Protein AF-A0A970SZ25-F1 (afdb_monomer_lite)

pLDDT: mean 82.72, std 16.7, range [44.91, 98.06]

Structure (mmCIF, N/CA/C/O backbone):
data_AF-A0A970SZ25-F1
#
_entry.id   AF-A0A970SZ25-F1
#
loop_
_atom_site.group_PDB
_atom_site.id
_atom_site.type_symbol
_atom_site.label_atom_id
_atom_site.label_alt_id
_atom_site.label_comp_id
_atom_site.label_asym_id
_atom_site.label_entity_id
_atom_site.label_seq_id
_atom_site.pdbx_PDB_ins_code
_atom_site.Cartn_x
_atom_site.Cartn_y
_atom_site.Cartn_z
_atom_site.occupancy
_atom_site.B_iso_or_equiv
_atom_site.auth_seq_id
_atom_site.auth_comp_id
_atom_site.auth_asym_id
_atom_site.auth_atom_id
_atom_site.pdbx_PDB_model_num
ATOM 1 N N . MET A 1 1 ? -33.675 -27.566 36.991 1.00 76.94 1 MET A N 1
ATOM 2 C CA . MET A 1 1 ? -34.511 -26.444 37.486 1.00 76.94 1 MET A CA 1
ATOM 3 C C . MET A 1 1 ? -34.099 -25.220 36.682 1.00 76.94 1 MET A C 1
ATOM 5 O O . MET A 1 1 ? -32.914 -25.077 36.427 1.00 76.94 1 MET A O 1
ATOM 9 N N . THR A 1 2 ? -35.015 -24.379 36.211 1.00 91.75 2 THR A N 1
ATOM 10 C CA . THR A 1 2 ? -34.654 -23.219 35.371 1.00 91.75 2 THR A CA 1
ATOM 11 C C . THR A 1 2 ? -34.702 -21.928 36.180 1.00 91.75 2 THR A C 1
ATOM 13 O O . THR A 1 2 ? -35.627 -21.732 36.965 1.00 91.75 2 THR A O 1
ATOM 16 N N . VAL A 1 3 ? -33.727 -21.045 35.976 1.00 93.62 3 VAL A N 1
ATOM 17 C CA . VAL A 1 3 ? -33.653 -19.698 36.557 1.00 93.62 3 VAL A CA 1
ATOM 18 C C . VAL A 1 3 ? -33.805 -18.660 35.446 1.00 93.62 3 VAL A C 1
ATOM 20 O O . VAL A 1 3 ? -33.371 -18.887 34.319 1.00 93.62 3 VAL A O 1
ATOM 23 N N . GLN A 1 4 ? -34.436 -17.521 35.724 1.00 96.00 4 GLN A N 1
ATOM 24 C CA . GLN A 1 4 ? -34.533 -16.444 34.735 1.00 96.00 4 GLN A CA 1
ATOM 25 C C . GLN A 1 4 ? -33.315 -15.528 34.820 1.00 96.00 4 GLN A C 1
ATOM 27 O O .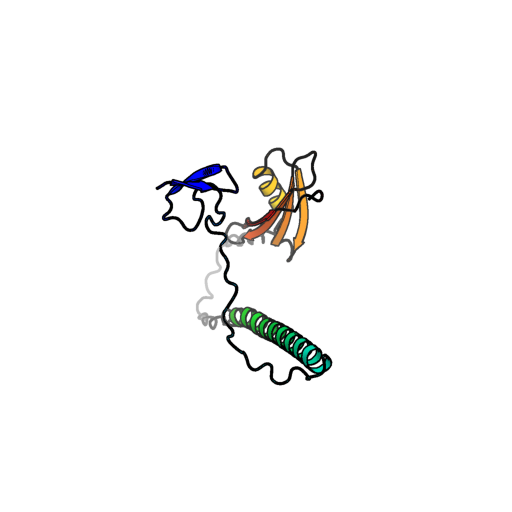 GLN A 1 4 ? -32.898 -15.135 35.909 1.00 96.00 4 GLN A O 1
ATOM 32 N N . CYS A 1 5 ? -32.747 -15.174 33.666 1.00 95.06 5 CYS A N 1
ATOM 33 C CA . CYS A 1 5 ? -31.648 -14.221 33.604 1.00 95.06 5 CYS A CA 1
ATOM 34 C C . CYS A 1 5 ? -32.124 -12.822 34.046 1.00 95.06 5 CYS A C 1
ATOM 36 O O . CYS A 1 5 ? -33.025 -12.278 33.408 1.00 95.06 5 CYS A O 1
ATOM 38 N N . PRO A 1 6 ? -31.489 -12.179 35.045 1.00 92.44 6 PRO A N 1
ATOM 39 C CA . PRO A 1 6 ? -31.902 -10.853 35.515 1.00 92.44 6 PRO A CA 1
ATOM 40 C C . PRO A 1 6 ? -31.629 -9.733 34.498 1.00 92.44 6 PRO A C 1
ATOM 42 O O . PRO A 1 6 ? -32.183 -8.648 34.624 1.00 92.44 6 PRO A O 1
ATOM 45 N N . HIS A 1 7 ? -30.786 -9.984 33.490 1.00 94.38 7 HIS A N 1
ATOM 46 C CA . HIS A 1 7 ? -30.422 -8.987 32.479 1.00 94.38 7 HIS A CA 1
ATOM 47 C C . HIS A 1 7 ? -31.310 -9.012 31.231 1.00 94.38 7 HIS A C 1
ATOM 49 O O . HIS A 1 7 ? -31.528 -7.968 30.632 1.00 94.38 7 HIS A O 1
ATOM 55 N N . CYS A 1 8 ? -31.785 -10.187 30.805 1.00 96.31 8 CYS A N 1
ATOM 56 C CA . CYS A 1 8 ? -32.541 -10.325 29.550 1.00 96.31 8 CYS A CA 1
ATOM 57 C C . CYS A 1 8 ? -33.862 -11.095 29.684 1.00 96.31 8 CYS A C 1
ATOM 59 O O . CYS A 1 8 ? -34.584 -11.219 28.703 1.00 96.31 8 CYS A O 1
ATOM 61 N N . GLY A 1 9 ? -34.167 -11.663 30.855 1.00 95.75 9 GLY A N 1
ATOM 62 C CA . GLY A 1 9 ? -35.385 -12.447 31.091 1.00 95.75 9 GLY A CA 1
ATOM 63 C C . GLY A 1 9 ? -35.382 -13.860 30.497 1.00 95.75 9 GLY A C 1
ATOM 64 O O . GLY A 1 9 ? -36.303 -14.629 30.756 1.00 95.75 9 GLY A O 1
ATOM 65 N N . THR A 1 10 ? -34.349 -14.245 29.741 1.00 97.00 10 THR A N 1
ATOM 66 C CA . THR A 1 10 ? -34.282 -15.584 29.134 1.00 97.00 10 THR A CA 1
ATOM 67 C C . THR A 1 10 ? -34.215 -16.668 30.222 1.00 97.00 10 THR A C 1
ATOM 69 O O . THR A 1 10 ? -33.405 -16.538 31.148 1.00 97.00 10 THR A O 1
ATOM 72 N N . PRO A 1 11 ? -35.024 -17.742 30.136 1.00 96.38 11 PRO A N 1
ATOM 73 C CA . PRO A 1 11 ? -34.907 -18.889 31.027 1.00 96.38 11 PRO A CA 1
ATOM 74 C C . PRO A 1 11 ? -33.634 -19.681 30.707 1.00 96.38 11 PRO A C 1
ATOM 76 O O . PRO A 1 11 ? -33.406 -20.121 29.577 1.00 96.38 11 PRO A O 1
ATOM 79 N N . VAL A 1 12 ? -32.797 -19.874 31.721 1.00 95.94 12 VAL A N 1
ATOM 80 C CA . VAL A 1 12 ? -31.542 -20.623 31.633 1.00 95.94 12 VAL A CA 1
ATOM 81 C C . VAL A 1 12 ? -31.556 -21.747 32.663 1.00 95.94 12 VAL A C 1
ATOM 83 O O . VAL A 1 12 ? -32.166 -21.624 33.725 1.00 95.94 12 VAL A O 1
ATOM 86 N N . ASP A 1 13 ? -30.917 -22.875 32.362 1.00 95.25 13 ASP A N 1
ATOM 87 C CA . ASP A 1 13 ? -30.776 -23.936 33.357 1.00 95.25 13 ASP A CA 1
ATOM 88 C C . ASP A 1 13 ? -29.900 -23.458 34.531 1.00 95.25 13 ASP A C 1
ATOM 90 O O . ASP A 1 13 ? -28.877 -22.799 34.341 1.00 95.25 13 ASP A O 1
ATOM 94 N N . SER A 1 14 ? -30.299 -23.815 35.751 1.00 87.75 14 SER A N 1
ATOM 95 C CA . SER A 1 14 ? -29.572 -23.570 37.003 1.00 87.75 14 SER A CA 1
ATOM 96 C C . SER A 1 14 ? -28.105 -24.033 37.021 1.00 87.75 14 SER A C 1
ATOM 98 O O . SER A 1 14 ? -27.357 -23.609 37.895 1.00 87.75 14 SER A O 1
ATOM 100 N N . GLY A 1 15 ? -27.681 -24.896 36.090 1.00 90.50 15 GLY A N 1
ATOM 101 C CA . GLY A 1 15 ? -26.288 -25.342 35.969 1.00 90.50 15 GLY A CA 1
ATOM 102 C C . GLY A 1 15 ? -25.335 -24.366 35.260 1.00 90.50 15 GLY A C 1
ATOM 103 O O . GLY A 1 15 ? -24.121 -24.574 35.293 1.00 90.50 15 GLY A O 1
ATOM 104 N N . TYR A 1 16 ? -25.837 -23.313 34.607 1.00 90.00 16 TYR A N 1
ATOM 105 C CA . TYR A 1 16 ? -24.994 -22.397 33.831 1.00 90.00 16 TYR A CA 1
ATOM 106 C C . TYR A 1 16 ? -24.463 -21.226 34.667 1.00 90.00 16 TYR A C 1
ATOM 108 O O . TYR A 1 16 ? -25.190 -20.572 35.409 1.00 90.00 16 TYR A O 1
ATOM 116 N N . ARG A 1 17 ? -23.176 -20.895 34.483 1.00 91.81 17 ARG A N 1
ATOM 117 C CA . ARG A 1 17 ? -22.543 -19.719 35.116 1.00 91.81 17 ARG A CA 1
ATOM 118 C C . ARG A 1 17 ? -22.901 -18.401 34.418 1.00 91.81 17 ARG A C 1
ATOM 120 O O . ARG A 1 17 ? -22.914 -17.355 35.064 1.00 91.81 17 ARG A O 1
ATOM 127 N N . PHE A 1 18 ? -23.208 -18.464 33.122 1.00 95.19 18 PHE A N 1
ATOM 128 C CA . PHE A 1 18 ? -23.489 -17.320 32.253 1.00 95.19 18 PHE A CA 1
ATOM 129 C C . PHE A 1 18 ? -24.739 -17.576 31.412 1.00 95.19 18 PHE A C 1
ATOM 131 O O . PHE A 1 18 ? -25.060 -18.720 31.091 1.00 95.19 18 PHE A O 1
ATOM 138 N N . CYS A 1 19 ? -25.436 -16.508 31.037 1.00 96.12 19 CYS A N 1
ATOM 139 C CA . CYS A 1 19 ? -26.570 -16.580 30.130 1.00 96.12 19 CYS A CA 1
ATOM 140 C C . CYS A 1 19 ? -26.086 -16.865 28.702 1.00 96.12 19 CYS A C 1
ATOM 142 O O . CYS A 1 19 ? -25.339 -16.066 28.142 1.00 96.12 19 CYS A O 1
ATOM 144 N N . TYR A 1 20 ? -26.555 -17.949 28.082 1.00 95.38 20 TYR A N 1
ATOM 145 C CA . TYR A 1 20 ? -26.212 -18.267 26.689 1.00 95.38 20 TYR A CA 1
ATOM 146 C C . TYR A 1 20 ? -26.805 -17.272 25.676 1.00 95.38 20 TYR A C 1
ATOM 148 O O . TYR A 1 20 ? -26.340 -17.217 24.544 1.00 95.38 20 TYR A O 1
ATOM 156 N N . ALA A 1 21 ? -27.814 -16.485 26.070 1.00 96.69 21 ALA A N 1
ATOM 157 C CA . ALA A 1 21 ? -28.455 -15.504 25.196 1.00 96.69 21 ALA A CA 1
ATOM 158 C C . ALA A 1 21 ? -27.793 -14.116 25.239 1.00 96.69 21 ALA A C 1
ATOM 160 O O . ALA A 1 21 ? -27.710 -13.457 24.210 1.00 96.69 21 ALA A O 1
ATOM 161 N N . CYS A 1 22 ? -27.326 -13.652 26.407 1.00 96.19 22 CYS A N 1
ATOM 162 C CA . CYS A 1 22 ? -26.767 -12.296 26.557 1.00 96.19 22 CYS A CA 1
ATOM 163 C C . CYS A 1 22 ? -25.340 -12.238 27.120 1.00 96.19 22 CYS A C 1
ATOM 165 O O . CYS A 1 22 ? -24.787 -11.152 27.253 1.00 96.19 22 CYS A O 1
ATOM 167 N N . GLY A 1 23 ? -24.751 -13.372 27.506 1.00 94.12 23 GLY A N 1
ATOM 168 C CA . GLY A 1 23 ? -23.386 -13.457 28.036 1.00 94.12 23 GLY A CA 1
ATOM 169 C C . GLY A 1 23 ? -23.205 -13.020 29.495 1.00 94.12 23 GLY A C 1
ATOM 170 O O . GLY A 1 23 ? -22.155 -13.287 30.075 1.00 94.12 23 GLY A O 1
ATOM 171 N N . ASN A 1 24 ? -24.206 -12.402 30.133 1.00 94.12 24 ASN A N 1
ATOM 172 C CA . ASN A 1 24 ? -24.074 -11.933 31.517 1.00 94.12 24 ASN A CA 1
ATOM 173 C C . ASN A 1 24 ? -24.075 -13.079 32.551 1.00 94.12 24 ASN A C 1
ATOM 175 O O . ASN A 1 24 ? -24.762 -14.089 32.355 1.00 94.12 24 ASN A O 1
ATOM 179 N N . PRO A 1 25 ? -23.339 -12.935 33.671 1.00 92.00 25 PRO A N 1
ATOM 180 C CA . PRO A 1 25 ? -23.282 -13.943 34.728 1.00 92.00 25 PRO A CA 1
ATOM 181 C C . PRO A 1 25 ? -24.634 -14.096 35.442 1.00 92.00 25 PRO A C 1
ATOM 183 O O . PRO A 1 25 ? -25.300 -13.111 35.754 1.00 92.00 25 PRO A O 1
ATOM 186 N N . LEU A 1 26 ? -25.037 -15.339 35.723 1.00 89.75 26 LEU A N 1
ATOM 187 C CA . LEU A 1 26 ? -26.331 -15.651 36.358 1.00 89.75 26 LEU A CA 1
ATOM 188 C C . LEU A 1 26 ? -26.269 -15.661 37.891 1.00 89.75 26 LEU A C 1
ATOM 190 O O . LEU A 1 26 ? -27.276 -15.428 38.554 1.00 89.75 26 LEU A O 1
ATOM 194 N N . HIS A 1 27 ? -25.081 -15.875 38.460 1.00 78.81 27 HIS A N 1
ATOM 195 C CA . HIS A 1 27 ? -24.846 -15.840 39.901 1.00 78.81 27 HIS A CA 1
ATOM 196 C C . HIS A 1 27 ? -23.989 -14.631 40.263 1.00 78.81 27 HIS A C 1
ATOM 198 O O . HIS A 1 27 ? -22.770 -14.721 40.392 1.00 78.81 27 HIS A O 1
ATOM 204 N N . ALA A 1 28 ? -24.641 -13.490 40.469 1.00 66.31 28 ALA A N 1
ATOM 205 C CA . ALA A 1 28 ? -24.041 -12.367 41.174 1.00 66.31 28 ALA A CA 1
ATOM 206 C C . ALA A 1 28 ? -24.043 -12.661 42.688 1.00 66.31 28 ALA A C 1
ATOM 208 O O . ALA A 1 28 ? -24.797 -12.057 43.442 1.00 66.31 28 ALA A O 1
ATOM 209 N N . GLN A 1 29 ? -23.251 -13.636 43.148 1.00 56.16 29 GLN A N 1
ATOM 210 C CA . GLN A 1 29 ? -23.019 -13.839 44.580 1.00 56.16 29 GLN A CA 1
ATOM 211 C C . GLN A 1 29 ? -21.538 -13.697 44.928 1.00 56.16 29 GLN A C 1
ATOM 213 O O . GLN A 1 29 ? -20.719 -14.577 44.684 1.00 56.16 29 GLN A O 1
ATOM 218 N N . ALA A 1 30 ? -21.250 -12.539 45.524 1.00 51.59 30 ALA A N 1
ATOM 219 C CA . ALA A 1 30 ? -20.565 -12.427 46.806 1.00 51.59 30 ALA A CA 1
ATOM 220 C C . ALA A 1 30 ? -19.296 -13.277 46.981 1.00 51.59 30 ALA A C 1
ATOM 222 O O . ALA A 1 30 ? -19.267 -14.233 47.749 1.00 51.59 30 ALA A O 1
ATOM 223 N N . GLN A 1 31 ? -18.202 -12.839 46.362 1.00 50.00 31 GLN A N 1
ATOM 224 C CA . GLN A 1 31 ? -16.871 -13.057 46.926 1.00 50.00 31 GLN A CA 1
ATOM 225 C C . GLN A 1 31 ? -16.428 -11.788 47.653 1.00 50.00 31 GLN A C 1
ATOM 227 O O . GLN A 1 31 ? -15.634 -10.996 47.157 1.00 50.00 31 GLN A O 1
ATOM 232 N N . GLY A 1 32 ? -16.978 -11.597 48.849 1.00 55.91 32 GLY A N 1
ATOM 233 C CA . GLY A 1 32 ? -16.244 -10.953 49.927 1.00 55.91 32 GLY A CA 1
ATOM 234 C C . GLY A 1 32 ? -15.632 -12.052 50.794 1.00 55.91 32 GLY A C 1
ATOM 235 O O . GLY A 1 32 ? -16.369 -12.898 51.289 1.00 55.91 32 GLY A O 1
ATOM 236 N N . GLY A 1 33 ? -14.310 -12.034 50.987 1.00 56.38 33 GLY A N 1
ATOM 237 C CA . GLY A 1 33 ? -13.671 -12.737 52.107 1.00 56.38 33 GLY A CA 1
ATOM 238 C C . GLY A 1 33 ? -12.600 -13.768 51.754 1.00 56.38 33 GLY A C 1
ATOM 239 O O . GLY A 1 33 ? -12.822 -14.967 51.863 1.00 56.38 33 GLY A O 1
ATOM 240 N N . GLY A 1 34 ? -11.390 -13.290 51.467 1.00 46.12 34 GLY A N 1
ATOM 241 C CA . GLY A 1 34 ? -10.160 -14.051 51.681 1.00 46.12 34 GLY A CA 1
ATOM 242 C C . GLY A 1 34 ? -9.030 -13.090 52.060 1.00 46.12 34 GLY A C 1
ATOM 243 O O . GLY A 1 34 ? -8.613 -12.313 51.201 1.00 46.12 34 GLY A O 1
ATOM 244 N N . PRO A 1 35 ? -8.522 -13.083 53.309 1.00 61.56 35 PRO A N 1
ATOM 245 C CA . PRO A 1 35 ? -7.358 -12.287 53.664 1.00 61.56 35 PRO A CA 1
ATOM 246 C C . PRO A 1 35 ? -6.108 -13.049 53.218 1.00 61.56 35 PRO A C 1
ATOM 248 O O . PRO A 1 35 ? -5.484 -13.763 53.997 1.00 61.56 35 PRO A O 1
ATOM 251 N N . GLN A 1 36 ? -5.735 -12.919 51.946 1.00 53.44 36 GLN A N 1
ATOM 252 C CA . GLN A 1 36 ? -4.374 -13.235 51.525 1.00 53.44 36 GLN A CA 1
ATOM 253 C C . GLN A 1 36 ? -3.567 -11.948 51.526 1.00 53.44 36 GLN A C 1
ATOM 255 O O . GLN A 1 36 ? -3.554 -11.170 50.572 1.00 53.44 36 GLN A O 1
ATOM 260 N N . GLY A 1 37 ? -2.914 -11.736 52.668 1.00 52.00 37 GLY A N 1
ATOM 261 C CA . GLY A 1 37 ? -1.879 -10.740 52.834 1.00 52.00 37 GLY A CA 1
ATOM 262 C C . GLY A 1 37 ? -0.797 -10.937 51.780 1.00 52.00 37 GLY A C 1
ATOM 263 O O . GLY A 1 37 ? -0.031 -11.897 51.818 1.00 52.00 37 GLY A O 1
ATOM 264 N N . ARG A 1 38 ? -0.704 -9.979 50.862 1.00 44.91 38 ARG A N 1
ATOM 265 C CA . ARG A 1 38 ? 0.594 -9.612 50.310 1.00 44.91 38 ARG A CA 1
ATOM 266 C C . ARG A 1 38 ? 1.273 -8.720 51.342 1.00 44.91 38 ARG A C 1
ATOM 268 O O . ARG A 1 38 ? 0.615 -7.811 51.848 1.00 44.91 38 ARG A O 1
ATOM 275 N N . PRO A 1 39 ? 2.555 -8.952 51.668 1.00 50.75 39 PRO A N 1
ATOM 276 C CA . PRO A 1 39 ? 3.291 -8.051 52.531 1.00 50.75 39 PRO A CA 1
ATOM 277 C C . PRO A 1 39 ? 3.294 -6.681 51.859 1.00 50.75 39 PRO A C 1
ATOM 279 O O . PRO A 1 39 ? 3.971 -6.452 50.858 1.00 50.75 39 PRO A O 1
ATOM 282 N N . GLN A 1 40 ? 2.505 -5.770 52.417 1.00 52.66 40 GLN A N 1
ATOM 283 C CA . GLN A 1 40 ? 2.531 -4.347 52.127 1.00 52.66 40 GLN A CA 1
ATOM 284 C C . GLN A 1 40 ? 3.770 -3.770 52.820 1.00 52.66 40 GLN A C 1
ATOM 286 O O . GLN A 1 40 ? 3.709 -2.983 53.756 1.00 52.66 40 GLN A O 1
ATOM 291 N N . GLY A 1 41 ? 4.927 -4.278 52.408 1.00 52.31 41 GLY A N 1
ATOM 292 C CA . GLY A 1 41 ? 6.229 -3.842 52.854 1.00 52.31 41 GLY A CA 1
ATOM 293 C C . GLY A 1 41 ? 6.790 -2.880 51.825 1.00 52.31 41 GLY A C 1
ATOM 294 O O . GLY A 1 41 ? 7.298 -3.311 50.796 1.00 52.31 41 GLY A O 1
ATOM 295 N N . ARG A 1 42 ? 6.766 -1.587 52.164 1.00 52.62 42 ARG A N 1
ATOM 296 C CA . ARG A 1 42 ? 7.726 -0.584 51.674 1.00 52.62 42 ARG A CA 1
ATOM 297 C C . ARG A 1 42 ? 7.492 -0.024 50.261 1.00 52.62 42 ARG A C 1
ATOM 299 O O . ARG A 1 42 ? 8.404 0.019 49.446 1.00 52.62 42 ARG A O 1
ATOM 306 N N . GLN A 1 43 ? 6.318 0.555 50.010 1.00 55.97 43 GLN A N 1
ATOM 307 C CA . GLN A 1 43 ? 6.169 1.586 48.968 1.00 55.97 43 GLN A CA 1
ATOM 308 C C . GLN A 1 43 ? 6.372 2.975 49.583 1.00 55.97 43 GLN A C 1
ATOM 310 O O . GLN A 1 43 ? 5.451 3.759 49.762 1.00 55.97 43 GLN A O 1
ATOM 315 N N . GLY A 1 44 ? 7.620 3.229 49.969 1.00 45.91 44 GLY A N 1
ATOM 316 C CA . GLY A 1 44 ? 8.156 4.563 50.239 1.00 45.91 44 GLY A CA 1
ATOM 317 C C . GLY A 1 44 ? 9.322 4.871 49.300 1.00 45.91 44 GLY A C 1
ATOM 318 O O . GLY A 1 44 ? 10.210 5.637 49.657 1.00 45.91 44 GLY A O 1
ATOM 319 N N . ALA A 1 45 ? 9.379 4.214 48.136 1.00 54.94 45 ALA A N 1
ATOM 320 C CA . ALA A 1 45 ? 10.267 4.635 47.066 1.00 54.94 45 ALA A CA 1
ATOM 321 C C . ALA A 1 45 ? 9.598 5.844 46.409 1.00 54.94 45 ALA A C 1
ATOM 323 O O . ALA A 1 45 ? 8.502 5.729 45.861 1.00 54.94 45 ALA A O 1
ATOM 324 N N . SER A 1 46 ? 10.224 7.007 46.575 1.00 64.12 46 SER A N 1
ATOM 325 C CA . SER A 1 46 ? 9.792 8.291 46.033 1.00 64.12 46 SER A CA 1
ATOM 326 C C . SER A 1 46 ? 9.313 8.138 44.589 1.00 64.12 46 SER A C 1
ATOM 328 O O . SER A 1 46 ? 9.966 7.479 43.782 1.00 64.12 46 SER A O 1
ATOM 330 N N . SER A 1 47 ? 8.195 8.775 44.235 1.00 68.69 47 SER A N 1
ATOM 331 C CA . SER A 1 47 ? 7.611 8.760 42.882 1.00 68.69 47 SER A CA 1
ATOM 332 C C . SER A 1 47 ? 8.622 9.105 41.771 1.00 68.69 47 SER A C 1
ATOM 334 O O . SER A 1 47 ? 8.443 8.737 40.613 1.00 68.69 47 SER A O 1
ATOM 336 N N . VAL A 1 48 ? 9.731 9.749 42.142 1.00 75.88 48 VAL A N 1
ATOM 337 C CA . VAL A 1 48 ? 10.896 10.043 41.302 1.00 75.88 48 VAL A CA 1
ATOM 338 C C . VAL A 1 48 ? 11.597 8.769 40.802 1.00 75.88 48 VAL A C 1
ATOM 340 O O . VAL A 1 48 ? 11.958 8.705 39.633 1.00 75.88 48 VAL A O 1
ATOM 343 N N . ALA A 1 49 ? 11.751 7.730 41.629 1.00 78.12 49 ALA A N 1
ATOM 344 C CA . ALA A 1 49 ? 12.423 6.488 41.230 1.00 78.12 49 ALA A CA 1
ATOM 345 C C . ALA A 1 49 ? 11.638 5.719 40.153 1.00 78.12 49 ALA A C 1
ATOM 347 O O . ALA A 1 49 ? 12.230 5.152 39.235 1.00 78.12 49 ALA A O 1
ATOM 348 N N . VAL A 1 50 ? 10.303 5.752 40.228 1.00 82.56 50 VAL A N 1
ATOM 349 C CA . VAL A 1 50 ? 9.426 5.139 39.218 1.00 82.56 50 VAL A CA 1
ATOM 350 C C . VAL A 1 50 ? 9.500 5.912 37.901 1.00 82.56 50 VAL A C 1
ATOM 352 O O . VAL A 1 50 ? 9.677 5.305 36.847 1.00 82.56 50 VAL A O 1
ATOM 355 N N . ALA A 1 51 ? 9.439 7.246 37.953 1.00 86.50 51 ALA A N 1
ATOM 356 C CA . ALA A 1 51 ? 9.532 8.087 36.760 1.00 86.50 51 ALA A CA 1
ATOM 357 C C . ALA A 1 51 ? 10.879 7.923 36.033 1.00 86.50 51 ALA A C 1
ATOM 359 O O . ALA A 1 51 ? 10.907 7.764 34.814 1.00 86.50 51 ALA A O 1
ATOM 360 N N . VAL A 1 52 ? 11.990 7.884 36.777 1.00 93.62 52 VAL A N 1
ATOM 361 C CA . VAL A 1 52 ? 13.328 7.656 36.208 1.00 93.62 52 VAL A CA 1
ATOM 362 C C . VAL A 1 52 ? 13.418 6.276 35.553 1.00 93.62 52 VAL A C 1
ATOM 364 O O . VAL A 1 52 ? 13.946 6.164 34.449 1.00 93.62 52 VAL A O 1
ATOM 367 N N . GLY A 1 53 ? 12.849 5.238 36.175 1.00 93.44 53 GLY A N 1
ATOM 368 C CA . GLY A 1 53 ? 12.806 3.896 35.590 1.00 93.44 53 GLY A CA 1
ATOM 369 C C . GLY A 1 53 ? 12.069 3.850 34.247 1.00 93.44 53 GLY A C 1
ATOM 370 O O . GLY A 1 53 ? 12.571 3.253 33.296 1.00 93.44 53 GLY A O 1
ATOM 371 N N . ILE A 1 54 ? 10.923 4.530 34.140 1.00 95.19 54 ILE A N 1
ATOM 372 C CA . ILE A 1 54 ? 10.149 4.606 32.890 1.00 95.19 54 ILE A CA 1
ATOM 373 C C . ILE A 1 54 ? 10.940 5.345 31.804 1.00 95.19 54 ILE A C 1
ATOM 375 O O . ILE A 1 54 ? 11.030 4.858 30.679 1.00 95.19 54 ILE A O 1
ATOM 379 N N . ILE A 1 55 ? 11.561 6.483 32.133 1.00 96.50 55 ILE A N 1
ATOM 380 C CA . ILE A 1 55 ? 12.360 7.258 31.171 1.00 96.50 55 ILE A CA 1
ATOM 381 C C . ILE A 1 55 ? 13.534 6.424 30.642 1.00 96.50 55 ILE A C 1
ATOM 383 O O . ILE A 1 55 ? 13.755 6.377 29.434 1.00 96.50 55 ILE A O 1
ATOM 387 N N . ILE A 1 56 ? 14.255 5.717 31.520 1.00 97.12 56 ILE A N 1
ATOM 388 C CA . ILE A 1 56 ? 15.369 4.847 31.115 1.00 97.12 56 ILE A CA 1
ATOM 389 C C . ILE A 1 56 ? 14.876 3.717 30.200 1.00 97.12 56 ILE A C 1
ATOM 391 O O . ILE A 1 56 ? 15.519 3.437 29.190 1.00 97.12 56 ILE A O 1
ATOM 395 N N . ALA A 1 57 ? 13.730 3.101 30.504 1.00 96.75 57 ALA A N 1
ATOM 396 C CA . ALA A 1 57 ? 13.154 2.040 29.678 1.00 96.75 57 ALA A CA 1
ATOM 397 C C . ALA A 1 57 ? 12.748 2.531 28.274 1.00 96.75 57 ALA A C 1
ATOM 399 O O . ALA A 1 57 ? 12.983 1.833 27.283 1.00 96.75 57 ALA A O 1
ATOM 400 N N . ILE A 1 58 ? 12.190 3.744 28.177 1.00 97.50 58 ILE A N 1
ATOM 401 C CA . ILE A 1 58 ? 11.847 4.381 26.896 1.00 97.50 58 ILE A CA 1
ATOM 402 C C . ILE A 1 58 ? 13.117 4.678 26.095 1.00 97.50 58 ILE A C 1
ATOM 404 O O . ILE A 1 58 ? 13.193 4.318 24.922 1.00 97.50 58 ILE A O 1
ATOM 408 N N . LEU A 1 59 ? 14.136 5.271 26.725 1.00 97.94 59 LEU A N 1
ATOM 409 C CA . LEU A 1 59 ? 15.410 5.570 26.065 1.00 97.94 59 LEU A CA 1
ATOM 410 C C . LEU A 1 59 ? 16.093 4.303 25.536 1.00 97.94 59 LEU A C 1
ATOM 412 O O . LEU A 1 59 ? 16.563 4.296 24.400 1.00 97.94 59 LEU A O 1
ATOM 416 N N . PHE A 1 60 ? 16.097 3.216 26.313 1.00 97.75 60 PHE A N 1
ATOM 417 C CA . PHE A 1 60 ? 16.638 1.930 25.867 1.00 97.75 60 PHE A CA 1
ATOM 418 C C . PHE A 1 60 ? 15.849 1.330 24.700 1.00 97.75 60 PHE A C 1
ATOM 420 O O . PHE A 1 60 ? 16.453 0.817 23.761 1.00 97.75 60 PHE A O 1
ATOM 427 N N . SER A 1 61 ? 14.515 1.418 24.731 1.00 97.06 61 SER A N 1
ATOM 428 C CA . SER A 1 61 ? 13.668 0.924 23.638 1.00 97.06 61 SER A CA 1
ATOM 429 C C . SER A 1 61 ? 13.900 1.708 22.345 1.00 97.06 61 SER A C 1
ATOM 431 O O . SER A 1 61 ? 14.063 1.106 21.287 1.00 97.06 61 SER A O 1
ATOM 433 N N . LEU A 1 62 ? 13.993 3.040 22.424 1.00 97.44 62 LEU A N 1
ATOM 434 C CA . LEU A 1 62 ? 14.303 3.885 21.268 1.00 97.44 62 LEU A CA 1
ATOM 435 C C . LEU A 1 62 ? 15.702 3.594 20.711 1.00 97.44 62 LEU A C 1
ATOM 437 O O . LEU A 1 62 ? 15.858 3.445 19.501 1.00 97.44 62 LEU A O 1
ATOM 441 N N . LEU A 1 63 ? 16.707 3.442 21.580 1.00 97.25 63 LEU A N 1
ATOM 442 C CA . LEU A 1 63 ? 18.062 3.073 21.168 1.00 97.25 63 LEU A CA 1
ATOM 443 C C . LEU A 1 63 ? 18.087 1.710 20.459 1.00 97.25 63 LEU A C 1
ATOM 445 O O . LEU A 1 63 ? 18.750 1.570 19.433 1.00 97.25 63 LEU A O 1
ATOM 449 N N . ALA A 1 64 ? 17.345 0.721 20.964 1.00 96.75 64 ALA A N 1
ATOM 450 C CA . ALA A 1 64 ? 17.249 -0.600 20.347 1.00 96.75 64 ALA A CA 1
ATOM 451 C C . ALA A 1 64 ? 16.613 -0.546 18.947 1.00 96.75 64 ALA A C 1
ATOM 453 O O . ALA A 1 64 ? 17.119 -1.192 18.032 1.00 96.75 64 ALA A O 1
ATOM 454 N N . ILE A 1 65 ? 15.560 0.258 18.757 1.00 95.56 65 ILE A N 1
ATOM 455 C CA . ILE A 1 65 ? 14.919 0.466 17.447 1.00 95.56 65 ILE A CA 1
ATOM 456 C C . ILE A 1 65 ? 15.894 1.122 16.463 1.00 95.56 65 ILE A C 1
ATOM 458 O O . ILE A 1 65 ? 16.011 0.671 15.326 1.00 95.56 65 ILE A O 1
ATOM 462 N N . ILE A 1 66 ? 16.639 2.142 16.901 1.00 95.00 66 ILE A N 1
ATOM 463 C CA . ILE A 1 66 ? 17.643 2.817 16.064 1.00 95.00 66 ILE A CA 1
ATOM 464 C C . ILE A 1 66 ? 18.754 1.840 15.658 1.00 95.00 66 ILE A C 1
ATOM 466 O O . IL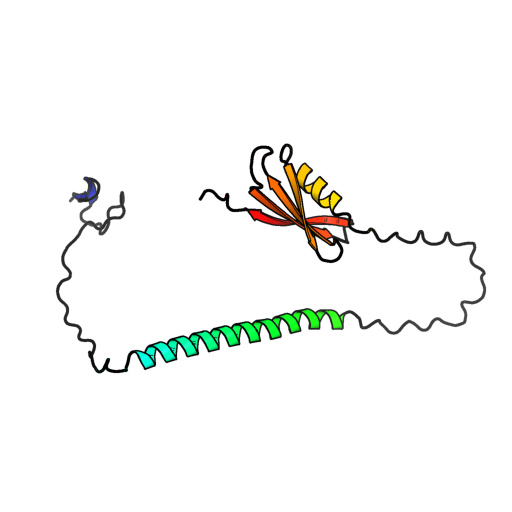E A 1 66 ? 19.106 1.767 14.482 1.00 95.00 66 ILE A O 1
ATOM 470 N N . LEU A 1 67 ? 19.280 1.050 16.600 1.00 94.69 67 LEU A N 1
ATOM 471 C CA . LEU A 1 67 ? 20.308 0.045 16.312 1.00 94.69 67 LEU A CA 1
ATOM 472 C C . LEU A 1 67 ? 19.793 -1.040 15.356 1.00 94.69 67 LEU A C 1
ATOM 474 O O . LEU A 1 67 ? 20.496 -1.398 14.413 1.00 94.69 67 LEU A O 1
ATOM 478 N N . ALA A 1 68 ? 18.563 -1.522 15.550 1.00 89.94 68 ALA A N 1
ATOM 479 C CA . ALA A 1 68 ? 17.932 -2.476 14.642 1.00 89.94 68 ALA A CA 1
ATOM 480 C C . ALA A 1 68 ? 17.745 -1.887 13.233 1.00 89.94 68 ALA A C 1
ATOM 482 O O . ALA A 1 68 ? 18.021 -2.571 12.250 1.00 89.94 68 ALA A O 1
ATOM 483 N N . GLY A 1 69 ? 17.357 -0.613 13.129 1.00 89.00 69 GLY A N 1
ATOM 484 C CA . GLY A 1 69 ? 17.244 0.102 11.857 1.00 89.00 69 GLY A CA 1
ATOM 485 C C . GLY A 1 69 ? 18.581 0.218 11.123 1.00 89.00 69 GLY A C 1
ATOM 486 O O . GLY A 1 69 ? 18.662 -0.129 9.948 1.00 89.00 69 GLY A O 1
ATOM 487 N N . ILE A 1 70 ? 19.650 0.626 11.816 1.00 88.12 70 ILE A N 1
ATOM 488 C CA . ILE A 1 70 ? 20.999 0.742 11.231 1.00 88.12 70 ILE A CA 1
ATOM 489 C C . ILE A 1 70 ? 21.504 -0.623 10.737 1.00 88.12 70 ILE A C 1
ATOM 491 O O . ILE A 1 70 ? 22.036 -0.721 9.630 1.00 88.12 70 ILE A O 1
ATOM 495 N N . VAL A 1 71 ? 21.311 -1.689 11.523 1.00 86.44 71 VAL A N 1
ATOM 496 C CA . VAL A 1 71 ? 21.714 -3.052 11.133 1.00 86.44 71 VAL A CA 1
ATOM 497 C C . VAL A 1 71 ? 20.869 -3.571 9.963 1.00 86.44 71 VAL A C 1
ATOM 499 O O . VAL A 1 71 ? 21.422 -4.148 9.027 1.00 86.44 71 VAL A O 1
ATOM 502 N N . GLY A 1 72 ? 19.556 -3.328 9.969 1.00 72.50 72 GLY A N 1
ATOM 503 C CA . GLY A 1 72 ? 18.647 -3.718 8.888 1.00 72.50 72 GLY A CA 1
ATOM 504 C C . GLY A 1 72 ? 18.973 -3.034 7.557 1.00 72.50 72 GLY A C 1
ATOM 505 O O . GLY A 1 72 ? 19.108 -3.710 6.537 1.00 72.50 72 GLY A O 1
ATOM 506 N N . LEU A 1 73 ? 19.196 -1.716 7.570 1.00 68.38 73 LEU A N 1
ATOM 507 C CA . LEU A 1 73 ? 19.599 -0.940 6.389 1.00 68.38 73 LEU A CA 1
ATOM 508 C C . LEU A 1 73 ? 20.963 -1.389 5.835 1.00 68.38 73 LEU A C 1
ATOM 510 O O . LEU A 1 73 ? 21.147 -1.456 4.618 1.00 68.38 73 LEU A O 1
ATOM 514 N N . GLY A 1 74 ? 21.907 -1.759 6.707 1.00 62.56 74 GLY A N 1
ATOM 515 C CA . GLY A 1 74 ? 23.197 -2.318 6.293 1.00 62.56 74 GLY A CA 1
ATOM 516 C C . GLY A 1 74 ? 23.075 -3.681 5.602 1.00 62.56 74 GLY A C 1
ATOM 517 O O . GLY A 1 74 ? 23.797 -3.957 4.643 1.00 62.56 74 GLY A O 1
ATOM 518 N N . PHE A 1 75 ? 22.134 -4.521 6.038 1.00 61.09 75 PHE A N 1
ATOM 519 C CA . PHE A 1 75 ? 21.944 -5.865 5.485 1.00 61.09 75 PHE A CA 1
ATOM 520 C C . PHE A 1 75 ? 21.327 -5.851 4.078 1.00 61.09 75 PHE A C 1
ATOM 522 O O . PHE A 1 75 ? 21.700 -6.669 3.236 1.00 61.09 75 PHE A O 1
ATOM 529 N N . VAL A 1 76 ? 20.441 -4.890 3.796 1.00 59.72 76 VAL A N 1
ATOM 530 C CA . VAL A 1 76 ? 19.841 -4.712 2.461 1.00 59.72 76 VAL A CA 1
ATOM 531 C C . VAL A 1 76 ? 20.899 -4.290 1.434 1.00 59.72 76 VAL A C 1
ATOM 533 O O . VAL A 1 76 ? 20.962 -4.863 0.350 1.00 59.72 76 VAL A O 1
ATOM 536 N N . ARG A 1 77 ? 21.816 -3.379 1.793 1.00 57.09 77 ARG A N 1
ATOM 537 C CA . ARG A 1 77 ? 22.925 -2.970 0.908 1.00 57.09 77 ARG A CA 1
ATOM 538 C C . ARG A 1 77 ? 23.987 -4.062 0.712 1.00 57.09 77 ARG A C 1
ATOM 540 O O . ARG A 1 77 ? 24.638 -4.080 -0.326 1.00 57.09 77 ARG A O 1
ATOM 547 N N . TYR A 1 78 ? 24.166 -4.984 1.664 1.00 57.31 78 TYR A N 1
ATOM 548 C CA . TYR A 1 78 ? 25.209 -6.018 1.580 1.00 57.31 78 TYR A CA 1
ATOM 549 C C . TYR A 1 78 ? 24.940 -7.079 0.503 1.00 57.31 78 TYR A C 1
ATOM 551 O O . TYR A 1 78 ? 25.876 -7.562 -0.133 1.00 57.31 78 TYR A O 1
ATOM 559 N N . LYS A 1 79 ? 23.674 -7.433 0.250 1.00 53.22 79 LYS A N 1
ATOM 560 C CA . LYS A 1 79 ? 23.356 -8.435 -0.780 1.00 53.22 79 LYS A CA 1
ATOM 561 C C . LYS A 1 79 ? 23.590 -7.941 -2.209 1.00 53.22 79 LYS A C 1
ATOM 563 O O . LYS A 1 79 ? 23.855 -8.762 -3.082 1.00 53.22 79 LYS A O 1
ATOM 568 N N . GLN A 1 80 ? 23.547 -6.632 -2.448 1.00 53.41 80 GLN A N 1
ATOM 569 C CA . GLN A 1 80 ? 23.686 -6.069 -3.793 1.00 53.41 80 GLN A CA 1
ATOM 570 C C . GLN A 1 80 ? 25.143 -6.098 -4.296 1.00 53.41 80 GLN A C 1
ATOM 572 O O . GLN A 1 80 ? 25.389 -6.220 -5.492 1.00 53.41 80 GLN A O 1
ATOM 577 N N . SER A 1 81 ? 26.125 -6.093 -3.390 1.00 54.31 81 SER A N 1
ATOM 578 C CA . SER A 1 81 ? 27.554 -6.081 -3.741 1.00 54.31 81 SER A CA 1
ATOM 579 C C . SER A 1 81 ? 28.103 -7.438 -4.197 1.00 54.31 81 SER A C 1
ATOM 581 O O . SER A 1 81 ? 29.194 -7.492 -4.757 1.00 54.31 81 SER A O 1
ATOM 583 N N . ALA A 1 82 ? 27.383 -8.539 -3.957 1.00 57.19 82 ALA A N 1
ATOM 584 C CA . ALA A 1 82 ? 27.839 -9.881 -4.329 1.00 57.19 82 ALA A CA 1
ATOM 585 C C . ALA A 1 82 ? 27.493 -10.268 -5.780 1.00 57.19 82 ALA A C 1
ATOM 587 O O . ALA A 1 82 ? 28.044 -11.241 -6.289 1.00 57.19 82 ALA A O 1
ATOM 588 N N . ALA A 1 83 ? 26.619 -9.514 -6.457 1.00 55.03 83 ALA A N 1
ATOM 589 C CA . ALA A 1 83 ? 26.187 -9.814 -7.825 1.00 55.03 83 ALA A CA 1
ATOM 590 C C . ALA A 1 83 ? 27.071 -9.180 -8.921 1.00 55.03 83 ALA A C 1
ATOM 592 O O . ALA A 1 83 ? 26.977 -9.578 -10.076 1.00 55.03 83 ALA A O 1
ATOM 593 N N . PHE A 1 84 ? 27.968 -8.245 -8.579 1.00 56.00 84 PHE A N 1
ATOM 594 C CA . PHE A 1 84 ? 28.826 -7.533 -9.545 1.00 56.00 84 PHE A CA 1
ATOM 595 C C . PHE A 1 84 ? 30.240 -8.113 -9.698 1.00 56.00 84 PHE A C 1
ATOM 597 O O . PHE A 1 84 ? 31.129 -7.463 -10.250 1.00 56.00 84 PHE A O 1
ATOM 604 N N . ALA A 1 85 ? 30.479 -9.347 -9.247 1.00 57.38 85 ALA A N 1
ATOM 605 C CA . ALA A 1 85 ? 31.679 -10.073 -9.648 1.00 57.38 85 ALA A CA 1
ATOM 606 C C . ALA A 1 85 ? 31.521 -10.509 -11.115 1.00 57.38 85 ALA A C 1
ATOM 608 O O . ALA A 1 85 ? 31.130 -11.639 -11.399 1.00 57.38 85 ALA A O 1
ATOM 609 N N . GLN A 1 86 ? 31.788 -9.584 -12.041 1.00 65.12 86 GLN A N 1
ATOM 610 C CA . GLN A 1 86 ? 31.885 -9.871 -13.468 1.00 65.12 86 GLN A CA 1
ATOM 611 C C . GLN A 1 86 ? 32.863 -11.049 -13.633 1.00 65.12 86 GLN A C 1
ATOM 613 O O . GLN A 1 86 ? 34.010 -10.937 -13.180 1.00 65.12 86 GLN A O 1
ATOM 618 N N . PRO A 1 87 ? 32.450 -12.191 -14.215 1.00 73.56 87 PRO A N 1
ATOM 619 C CA . PRO A 1 87 ? 33.389 -13.262 -14.509 1.00 73.56 87 PRO A CA 1
ATOM 620 C C . PRO A 1 87 ? 34.527 -12.690 -15.367 1.00 73.56 87 PRO A C 1
ATOM 622 O O . PRO A 1 87 ? 34.278 -11.799 -16.188 1.00 73.56 87 PRO A O 1
ATOM 625 N N . PRO A 1 88 ? 35.779 -13.146 -15.171 1.00 74.00 88 PRO A N 1
ATOM 626 C CA . PRO A 1 88 ? 36.896 -12.662 -15.967 1.00 74.00 88 PRO A CA 1
ATOM 627 C C . PRO A 1 88 ? 36.549 -12.854 -17.441 1.00 74.00 88 PRO A C 1
ATOM 629 O O . PRO A 1 88 ? 36.183 -13.958 -17.853 1.00 74.00 88 PRO A O 1
ATOM 632 N N . ALA A 1 89 ? 36.607 -11.759 -18.203 1.00 72.12 89 ALA A N 1
ATOM 633 C CA . ALA A 1 89 ? 36.293 -11.772 -19.623 1.00 72.12 89 ALA A CA 1
ATOM 634 C C . ALA A 1 89 ? 37.085 -12.908 -20.297 1.00 72.12 89 ALA A C 1
ATOM 636 O O . ALA A 1 89 ? 38.297 -13.011 -20.069 1.00 72.12 89 ALA A O 1
ATOM 637 N N . PRO A 1 90 ? 36.434 -13.789 -21.078 1.00 75.62 90 PRO A N 1
ATOM 638 C CA . PRO A 1 90 ? 37.148 -14.848 -21.773 1.00 75.62 90 PRO A CA 1
ATOM 639 C C . PRO A 1 90 ? 38.190 -14.217 -22.697 1.00 75.62 90 PRO A C 1
ATOM 641 O O . PRO A 1 90 ? 37.897 -13.274 -23.432 1.00 75.62 90 PRO A O 1
ATOM 644 N N . ALA A 1 91 ? 39.423 -14.720 -22.635 1.00 73.31 91 ALA A N 1
ATOM 645 C CA . ALA A 1 91 ? 40.484 -14.288 -23.531 1.00 73.31 91 ALA A CA 1
ATOM 646 C C . ALA A 1 91 ? 40.066 -14.630 -24.968 1.00 73.31 91 ALA A C 1
ATOM 648 O O . ALA A 1 91 ? 39.963 -15.806 -25.315 1.00 73.31 91 ALA A O 1
ATOM 649 N N . ILE A 1 92 ? 39.784 -13.607 -25.777 1.00 70.88 92 ILE A N 1
ATOM 650 C CA . ILE A 1 92 ? 39.414 -13.782 -27.183 1.00 70.88 92 ILE A CA 1
ATOM 651 C C . ILE A 1 92 ? 40.678 -14.217 -27.949 1.00 70.88 92 ILE A C 1
ATOM 653 O O . ILE A 1 92 ? 41.670 -13.481 -27.931 1.00 70.88 92 ILE A O 1
ATOM 657 N N . PRO A 1 93 ? 40.682 -15.397 -28.597 1.00 73.00 93 PRO A N 1
ATOM 658 C CA . PRO A 1 93 ? 41.798 -15.850 -29.421 1.00 73.00 93 PRO A CA 1
ATOM 659 C C . PRO A 1 93 ? 42.029 -14.899 -30.598 1.00 73.00 93 PRO A C 1
ATOM 661 O O . PRO A 1 93 ? 41.084 -14.487 -31.269 1.00 73.00 93 PRO A O 1
ATOM 664 N N . SER A 1 94 ? 43.292 -14.574 -30.873 1.00 66.56 94 SER A N 1
ATOM 665 C CA . SER A 1 94 ? 43.699 -13.597 -31.895 1.00 66.56 94 SER A CA 1
ATOM 666 C C . SER A 1 94 ? 43.474 -14.049 -33.347 1.00 66.56 94 SER A C 1
ATOM 668 O O . SER A 1 94 ? 43.757 -13.286 -34.266 1.00 66.56 94 SER A O 1
ATOM 670 N N . ASP A 1 95 ? 42.940 -15.252 -33.561 1.00 60.72 95 ASP A N 1
ATOM 671 C CA . ASP A 1 95 ? 42.793 -15.875 -34.882 1.00 60.72 95 ASP A CA 1
ATOM 672 C C . ASP A 1 95 ? 41.466 -15.519 -35.587 1.00 60.72 95 ASP A C 1
ATOM 674 O O . ASP A 1 95 ? 41.221 -15.961 -36.704 1.00 60.72 95 ASP A O 1
ATOM 678 N N . PHE A 1 96 ? 40.610 -14.696 -34.968 1.00 56.69 96 PHE A N 1
ATOM 679 C CA . PHE A 1 96 ? 39.305 -14.278 -35.512 1.00 56.69 96 PHE A CA 1
ATOM 680 C C . PHE A 1 96 ? 39.347 -13.027 -36.420 1.00 56.69 96 PHE A C 1
ATOM 682 O O . PHE A 1 96 ? 38.303 -12.471 -36.751 1.00 56.69 96 PHE A O 1
ATOM 689 N N . LEU A 1 97 ? 40.531 -12.568 -36.848 1.00 61.72 97 LEU A N 1
ATOM 690 C CA . LEU A 1 97 ? 40.691 -11.451 -37.794 1.00 61.72 97 LEU A CA 1
ATOM 691 C C . LEU A 1 97 ? 40.929 -11.954 -39.232 1.00 61.72 97 LEU A C 1
ATOM 693 O O . LEU A 1 97 ? 42.043 -11.841 -39.737 1.00 61.72 97 LEU A O 1
ATOM 697 N N . ALA A 1 98 ? 39.906 -12.504 -39.894 1.00 59.62 98 ALA A N 1
ATOM 698 C CA . ALA A 1 98 ? 39.860 -12.598 -41.364 1.00 59.62 98 ALA A CA 1
ATOM 699 C C . ALA A 1 98 ? 38.486 -13.061 -41.883 1.00 59.62 98 ALA A C 1
ATOM 701 O O . ALA A 1 98 ? 38.384 -14.095 -42.529 1.00 59.62 98 ALA A O 1
ATOM 702 N N . ASP A 1 99 ? 37.435 -12.294 -41.618 1.00 61.09 99 ASP A N 1
ATOM 703 C CA . ASP A 1 99 ? 36.302 -12.180 -42.541 1.00 61.09 99 ASP A CA 1
ATOM 704 C C . ASP A 1 99 ? 35.631 -10.843 -42.217 1.00 61.09 99 ASP A C 1
ATOM 706 O O . ASP A 1 99 ? 35.255 -10.606 -41.071 1.00 61.09 99 ASP A O 1
ATOM 710 N N . GLU A 1 100 ? 35.591 -9.916 -43.178 1.00 65.00 100 GLU A N 1
ATOM 711 C CA . GLU A 1 100 ? 34.780 -8.700 -43.051 1.00 65.00 100 GLU A CA 1
ATOM 712 C C . GLU A 1 100 ? 33.314 -9.154 -43.023 1.00 65.00 100 GLU A C 1
ATOM 714 O O . GLU A 1 100 ? 32.836 -9.665 -44.039 1.00 65.00 100 GLU A O 1
ATOM 719 N N . PRO A 1 101 ? 32.600 -9.035 -41.886 1.00 61.25 101 PRO A N 1
ATOM 720 C CA . PRO A 1 101 ? 31.213 -9.453 -41.835 1.00 61.25 101 PRO A CA 1
ATOM 721 C C . PRO A 1 101 ? 30.397 -8.551 -42.765 1.00 61.25 101 PRO A C 1
ATOM 723 O O . PRO A 1 101 ? 30.517 -7.322 -42.724 1.00 61.25 101 PRO A O 1
ATOM 726 N N . GLU A 1 102 ? 29.560 -9.171 -43.605 1.00 67.06 102 GLU A N 1
ATOM 727 C CA . GLU A 1 102 ? 28.435 -8.500 -44.263 1.00 67.06 102 GLU A CA 1
ATOM 728 C C . GLU A 1 102 ? 27.730 -7.586 -43.250 1.00 67.06 102 GLU A C 1
ATOM 730 O O . GLU A 1 102 ? 27.673 -7.949 -42.075 1.00 67.06 102 GLU A O 1
ATOM 735 N N . PRO A 1 103 ? 27.217 -6.409 -43.660 1.00 65.19 103 PRO A N 1
ATOM 736 C CA . PRO A 1 103 ? 26.674 -5.417 -42.740 1.00 65.19 103 PRO A CA 1
ATOM 737 C C . PRO A 1 103 ? 25.561 -6.032 -41.887 1.00 65.19 103 PRO A C 1
ATOM 739 O O . PRO A 1 103 ? 24.406 -6.110 -42.308 1.00 65.19 103 PRO A O 1
ATOM 742 N N . GLU A 1 104 ? 25.927 -6.475 -40.682 1.00 62.19 104 GLU A N 1
ATOM 743 C CA . GLU A 1 104 ? 24.995 -6.874 -39.648 1.00 62.19 104 GLU A CA 1
ATOM 744 C C . GLU A 1 104 ? 24.101 -5.666 -39.415 1.00 62.19 104 GLU A C 1
ATOM 746 O O . GLU A 1 104 ? 24.568 -4.563 -39.117 1.00 62.19 104 GLU A O 1
ATOM 751 N N . VAL A 1 105 ? 22.804 -5.868 -39.638 1.00 69.56 105 VAL A N 1
ATOM 752 C CA . VAL A 1 105 ? 21.756 -4.922 -39.281 1.00 69.56 105 VAL A CA 1
ATOM 753 C C . VAL A 1 105 ? 22.039 -4.513 -37.844 1.00 69.56 105 VAL A C 1
ATOM 755 O O . VAL A 1 105 ? 21.909 -5.344 -36.945 1.00 69.56 105 VAL A O 1
ATOM 758 N N . ALA A 1 106 ? 22.521 -3.278 -37.656 1.00 68.44 106 ALA A N 1
ATOM 759 C CA . ALA A 1 106 ? 22.900 -2.768 -36.347 1.00 68.44 106 ALA A CA 1
ATOM 760 C C . ALA A 1 106 ? 21.763 -3.117 -35.385 1.00 68.44 106 ALA A C 1
ATOM 762 O O . ALA A 1 106 ? 20.615 -2.805 -35.729 1.00 68.44 106 ALA A O 1
ATOM 763 N N . PRO A 1 107 ? 22.044 -3.816 -34.266 1.00 67.06 107 PRO A N 1
ATOM 764 C CA . PRO A 1 107 ? 20.998 -4.239 -33.355 1.00 67.06 107 PRO A CA 1
ATOM 765 C C . PRO A 1 107 ? 20.175 -3.000 -33.052 1.00 67.06 107 PRO A C 1
ATOM 767 O O . PRO A 1 107 ? 20.735 -1.977 -32.649 1.00 67.06 107 PRO A O 1
ATOM 770 N N . GLU A 1 108 ? 18.882 -3.065 -33.376 1.00 67.06 108 GLU A N 1
ATOM 771 C CA . GLU A 1 108 ? 17.932 -2.010 -33.072 1.00 67.06 108 GLU A CA 1
ATOM 772 C C . GLU A 1 108 ? 18.081 -1.768 -31.579 1.00 67.06 108 GLU A C 1
ATOM 774 O O . GLU A 1 108 ? 17.714 -2.621 -30.773 1.00 67.06 108 GLU A O 1
ATOM 779 N N . ILE A 1 109 ? 18.799 -0.692 -31.237 1.00 68.62 109 ILE A N 1
ATOM 780 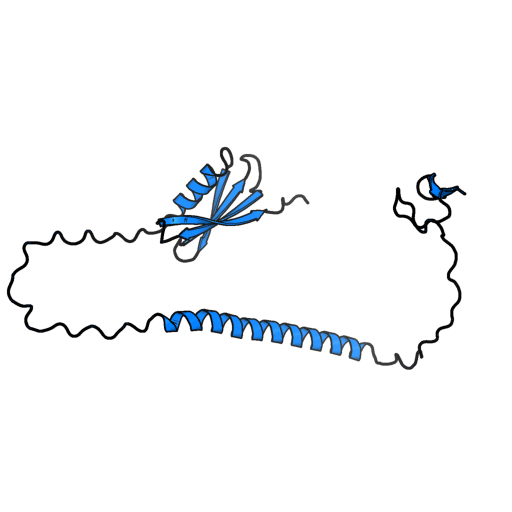C CA . ILE A 1 109 ? 19.222 -0.405 -29.874 1.00 68.62 109 ILE A CA 1
ATOM 781 C C . ILE A 1 109 ? 17.930 -0.406 -29.085 1.00 68.62 109 ILE A C 1
ATOM 783 O O . ILE A 1 109 ? 17.081 0.451 -29.342 1.00 68.62 109 ILE A O 1
ATOM 787 N N . ALA A 1 110 ? 17.761 -1.421 -28.232 1.00 69.56 110 ALA A N 1
ATOM 788 C CA . ALA A 1 110 ? 16.563 -1.600 -27.437 1.00 69.56 110 ALA A CA 1
ATOM 789 C C . ALA A 1 110 ? 16.361 -0.282 -26.703 1.00 69.56 110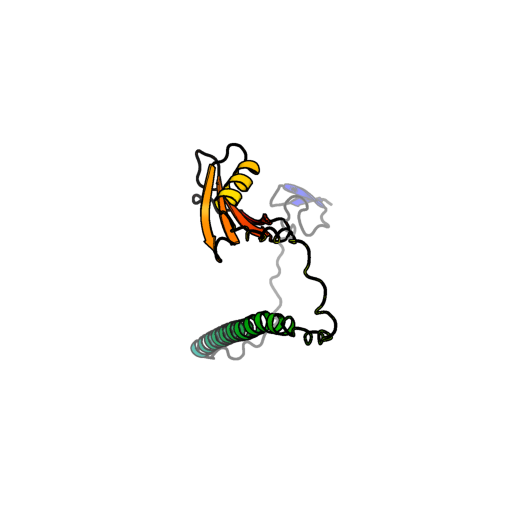 ALA A C 1
ATOM 791 O O . ALA A 1 110 ? 17.163 0.088 -25.844 1.00 69.56 110 ALA A O 1
ATOM 792 N N . ARG A 1 111 ? 15.382 0.497 -27.168 1.00 77.19 111 ARG A N 1
ATOM 793 C CA . ARG A 1 111 ? 15.103 1.802 -26.594 1.00 77.19 111 ARG A CA 1
ATOM 794 C C . ARG A 1 111 ? 14.678 1.507 -25.174 1.00 77.19 111 ARG A C 1
ATOM 796 O O . ARG A 1 111 ? 13.680 0.820 -24.980 1.00 77.19 111 ARG A O 1
ATOM 803 N N . GLU A 1 112 ? 15.485 1.960 -24.225 1.00 81.56 112 GLU A N 1
ATOM 804 C CA . GLU A 1 112 ? 15.154 1.884 -22.813 1.00 81.56 112 GLU A CA 1
ATOM 805 C C . GLU A 1 112 ? 13.766 2.503 -22.645 1.00 81.56 112 GLU A C 1
ATOM 807 O O . GLU A 1 112 ? 13.541 3.666 -22.997 1.00 81.56 112 GLU A O 1
ATOM 812 N N . VAL A 1 113 ? 12.804 1.669 -22.252 1.00 87.81 113 VAL A N 1
ATOM 813 C CA . VAL A 1 113 ? 11.420 2.092 -22.067 1.00 87.81 113 VAL A CA 1
ATOM 814 C C . VAL A 1 113 ? 11.405 2.882 -20.770 1.00 87.81 113 VAL A C 1
ATOM 816 O O . VAL A 1 113 ? 11.544 2.317 -19.689 1.00 87.81 113 VAL A O 1
ATOM 819 N N . VAL A 1 114 ? 11.304 4.201 -20.889 1.00 89.69 114 VAL A N 1
ATOM 820 C CA . VAL A 1 114 ? 11.156 5.077 -19.729 1.00 89.69 114 VAL A CA 1
ATOM 821 C C . VAL A 1 114 ? 9.729 4.898 -19.192 1.00 89.69 114 VAL A C 1
ATOM 823 O O . VAL A 1 114 ? 8.792 5.022 -19.989 1.00 89.69 114 VAL A O 1
ATOM 826 N N . PRO A 1 115 ? 9.544 4.595 -17.893 1.00 92.75 115 PRO A N 1
ATOM 827 C CA . PRO A 1 115 ? 8.221 4.506 -17.283 1.00 92.75 115 PRO A CA 1
ATOM 828 C C . PRO A 1 115 ? 7.452 5.818 -17.474 1.00 92.75 115 PRO A C 1
ATOM 830 O O . PRO A 1 115 ? 7.984 6.893 -17.209 1.00 92.75 115 PRO A O 1
ATOM 833 N N . ASP A 1 116 ? 6.206 5.739 -17.942 1.00 96.12 116 ASP A N 1
ATOM 834 C CA . ASP A 1 116 ? 5.314 6.898 -18.058 1.00 96.12 116 ASP A CA 1
ATOM 835 C C . ASP A 1 116 ? 4.237 6.825 -16.966 1.00 96.12 116 ASP A C 1
ATOM 837 O O . ASP A 1 116 ? 3.344 5.980 -17.066 1.00 96.12 116 ASP A O 1
ATOM 841 N N . PRO A 1 117 ? 4.243 7.710 -15.953 1.00 95.19 117 PRO A N 1
ATOM 842 C CA . PRO A 1 117 ? 3.246 7.703 -14.884 1.00 95.19 117 PRO A CA 1
ATOM 843 C C . PRO A 1 117 ? 1.793 7.783 -15.374 1.00 95.19 117 PRO A C 1
ATOM 845 O O . PRO A 1 117 ? 0.893 7.286 -14.695 1.00 95.19 117 PRO A O 1
ATOM 848 N N . ALA A 1 118 ? 1.541 8.354 -16.561 1.00 96.75 118 ALA A N 1
ATOM 849 C CA . ALA A 1 118 ? 0.205 8.382 -17.160 1.00 96.75 118 ALA A CA 1
ATOM 850 C C . ALA A 1 118 ? -0.338 6.968 -17.431 1.00 96.75 118 ALA A C 1
ATOM 852 O O . ALA A 1 118 ? -1.548 6.735 -17.366 1.00 96.75 118 ALA A O 1
ATOM 853 N N . ARG A 1 119 ? 0.555 6.001 -17.667 1.00 96.94 119 ARG A N 1
ATOM 854 C CA . ARG A 1 119 ? 0.197 4.594 -17.836 1.00 96.94 119 ARG A CA 1
ATOM 855 C C . ARG A 1 119 ? -0.399 3.999 -16.560 1.00 96.94 119 ARG A C 1
ATOM 857 O O . ARG A 1 119 ? -1.388 3.273 -16.637 1.00 96.94 119 ARG A O 1
ATOM 864 N N . ALA A 1 120 ? 0.140 4.342 -15.388 1.00 96.06 120 ALA A N 1
ATOM 865 C CA . ALA A 1 120 ? -0.406 3.897 -14.104 1.00 96.06 120 ALA A CA 1
ATOM 866 C C . ALA A 1 120 ? -1.822 4.452 -13.862 1.00 96.06 120 ALA A C 1
ATOM 868 O O . ALA A 1 120 ? -2.691 3.751 -13.337 1.00 96.06 120 ALA A O 1
ATOM 869 N N . GLU A 1 121 ? -2.083 5.692 -14.286 1.00 96.75 121 GLU A N 1
ATOM 870 C CA . GLU A 1 121 ? -3.417 6.291 -14.209 1.00 96.75 121 GLU A CA 1
ATOM 871 C C . GLU A 1 121 ? -4.424 5.589 -15.134 1.00 96.75 121 GLU A C 1
ATOM 873 O O . GLU A 1 121 ? -5.533 5.275 -14.699 1.00 96.75 121 GLU A O 1
ATOM 878 N N . GLU A 1 122 ? -4.031 5.263 -16.371 1.00 96.94 122 GLU A N 1
ATOM 879 C CA . GLU A 1 122 ? -4.863 4.493 -17.307 1.00 96.94 122 GLU A CA 1
ATOM 880 C C . GLU A 1 122 ? -5.259 3.129 -16.716 1.00 96.94 122 GLU A C 1
ATOM 882 O O . GLU A 1 122 ? -6.430 2.742 -16.760 1.00 96.94 122 GLU A O 1
ATOM 887 N N . ILE A 1 123 ? -4.302 2.424 -16.100 1.00 97.12 123 ILE A N 1
ATOM 888 C CA . ILE A 1 123 ? -4.537 1.133 -15.437 1.00 97.12 123 ILE A CA 1
ATOM 889 C C . ILE A 1 123 ? -5.508 1.297 -14.262 1.00 97.12 123 ILE A C 1
ATOM 891 O O . ILE A 1 123 ? -6.461 0.522 -14.133 1.00 97.12 123 ILE A O 1
ATOM 895 N N . ALA A 1 124 ? -5.322 2.323 -13.427 1.00 96.94 124 ALA A N 1
ATOM 896 C CA . ALA A 1 124 ? -6.216 2.600 -12.306 1.00 96.94 124 ALA A CA 1
ATOM 897 C C . ALA A 1 124 ? -7.644 2.931 -12.768 1.00 96.94 124 ALA A C 1
ATOM 899 O O . ALA A 1 124 ? -8.613 2.442 -12.183 1.00 96.94 124 ALA A O 1
ATOM 900 N N . GLN A 1 125 ? -7.788 3.706 -13.845 1.00 97.19 125 GLN A N 1
ATOM 901 C CA . GLN A 1 125 ? -9.093 4.058 -14.395 1.00 97.19 125 GLN A CA 1
ATOM 902 C C . GLN A 1 125 ? -9.788 2.854 -15.045 1.00 97.19 125 GLN A C 1
ATOM 904 O O . GLN A 1 125 ? -11.005 2.699 -14.915 1.00 97.19 125 GLN A O 1
ATOM 909 N N . ALA A 1 126 ? -9.029 1.963 -15.687 1.00 97.12 126 ALA A N 1
ATOM 910 C CA . ALA A 1 126 ? -9.546 0.696 -16.194 1.00 97.12 126 ALA A CA 1
ATOM 911 C C . ALA A 1 126 ? -10.007 -0.240 -15.059 1.00 97.12 126 ALA A C 1
ATOM 913 O O . ALA A 1 126 ? -11.010 -0.941 -15.211 1.00 97.12 126 ALA A O 1
ATOM 914 N N . ALA A 1 127 ? -9.313 -0.230 -13.916 1.00 96.19 127 ALA A N 1
ATOM 915 C CA . ALA A 1 127 ? -9.677 -1.015 -12.736 1.00 96.19 127 ALA A CA 1
ATOM 916 C C . ALA A 1 127 ? -10.935 -0.488 -12.015 1.00 96.19 127 ALA A C 1
ATOM 918 O O . ALA A 1 127 ? -11.659 -1.275 -11.402 1.00 96.19 127 ALA A O 1
ATOM 919 N N . ALA A 1 128 ? -11.223 0.816 -12.108 1.00 96.06 128 ALA A N 1
ATOM 920 C CA . ALA A 1 128 ? -12.369 1.468 -11.471 1.00 96.06 128 ALA A CA 1
ATOM 921 C C . ALA A 1 128 ? -13.195 2.305 -12.478 1.00 96.06 128 ALA A C 1
ATOM 923 O O . ALA A 1 128 ? -13.173 3.540 -12.453 1.00 96.06 128 ALA A O 1
ATOM 924 N N . PRO A 1 129 ? -13.962 1.664 -13.380 1.00 96.75 129 PRO A N 1
ATOM 925 C CA . PRO A 1 129 ? -14.722 2.377 -14.398 1.00 96.75 129 PRO A CA 1
ATOM 926 C C . PRO A 1 129 ? -15.784 3.297 -13.779 1.00 96.75 129 PRO A C 1
ATOM 928 O O . PRO A 1 129 ? -16.586 2.889 -12.938 1.00 96.75 129 PRO A O 1
ATOM 931 N N . GLY A 1 130 ? -15.811 4.550 -14.236 1.00 95.94 130 GLY A N 1
ATOM 932 C CA . GLY A 1 130 ? -16.726 5.584 -13.742 1.00 95.94 130 GLY A CA 1
ATOM 933 C C . GLY A 1 130 ? -16.250 6.304 -12.478 1.00 95.94 130 GLY A C 1
ATOM 934 O O . GLY A 1 130 ? -16.941 7.207 -12.010 1.00 95.94 130 GLY A O 1
ATOM 935 N N . TRP A 1 131 ? -15.091 5.930 -11.937 1.00 97.31 131 TRP A N 1
ATOM 936 C CA . TRP A 1 131 ? -14.427 6.658 -10.860 1.00 97.31 131 TRP A CA 1
ATOM 937 C C . TRP A 1 131 ? -13.433 7.664 -11.448 1.00 97.31 131 TRP A C 1
ATOM 939 O O . TRP A 1 131 ? -12.979 7.533 -12.590 1.00 97.31 131 TRP A O 1
ATOM 949 N N . VAL A 1 132 ? -13.130 8.700 -10.670 1.00 97.25 132 VAL A N 1
ATOM 950 C CA . VAL A 1 132 ? -12.084 9.668 -10.996 1.00 97.25 132 VAL A CA 1
ATOM 951 C C . VAL A 1 132 ? -10.762 9.195 -10.412 1.00 97.25 132 VAL A C 1
ATOM 953 O O . VAL A 1 132 ? -10.709 8.693 -9.287 1.00 97.25 132 VAL A O 1
ATOM 956 N N . THR A 1 133 ? -9.700 9.369 -11.190 1.00 97.25 133 THR A N 1
ATOM 957 C CA . THR A 1 133 ? -8.325 9.073 -10.797 1.00 97.25 133 THR A CA 1
ATOM 958 C C . THR A 1 133 ? -7.515 10.359 -10.704 1.00 97.25 133 THR A C 1
ATOM 960 O O . THR A 1 133 ? -7.875 11.382 -11.294 1.00 97.25 133 THR A O 1
ATOM 963 N N . ARG A 1 134 ? -6.443 10.331 -9.913 1.00 97.25 134 ARG A N 1
ATOM 964 C CA . ARG A 1 134 ? -5.426 11.383 -9.893 1.00 97.25 134 ARG A CA 1
ATOM 965 C C . ARG A 1 134 ? -4.104 10.820 -9.396 1.00 97.25 134 ARG A C 1
ATOM 967 O O . ARG A 1 134 ? -4.071 10.183 -8.348 1.00 97.25 134 ARG A O 1
ATOM 974 N N . ILE A 1 135 ? -3.011 11.135 -10.082 1.00 97.19 135 ILE A N 1
ATOM 975 C CA . ILE A 1 135 ? -1.660 10.871 -9.574 1.00 97.19 135 ILE A CA 1
ATOM 976 C C . ILE A 1 135 ? -1.383 11.801 -8.384 1.00 97.19 135 ILE A C 1
ATOM 978 O O . ILE A 1 135 ? -1.434 13.025 -8.520 1.00 97.19 135 ILE A O 1
ATOM 982 N N . GLU A 1 136 ? -1.117 11.229 -7.211 1.00 97.12 136 GLU A N 1
ATOM 983 C CA . GLU A 1 136 ? -0.755 11.986 -6.004 1.00 97.12 136 GLU A CA 1
ATOM 984 C C . GLU A 1 136 ? 0.754 12.188 -5.904 1.00 97.12 136 GLU A C 1
ATOM 986 O O . GLU A 1 136 ? 1.217 13.296 -5.624 1.00 97.12 136 GLU A O 1
ATOM 991 N N . SER A 1 137 ? 1.521 11.128 -6.145 1.00 92.62 137 SER A N 1
ATOM 992 C CA . SER A 1 137 ? 2.970 11.156 -6.018 1.00 92.62 137 SER A CA 1
ATOM 993 C C . SER A 1 137 ? 3.653 10.182 -6.967 1.00 92.62 137 SER A C 1
ATOM 995 O O . SER A 1 137 ? 3.105 9.144 -7.345 1.00 92.62 137 SER A O 1
ATOM 997 N N . VAL A 1 138 ? 4.871 10.562 -7.352 1.00 95.38 138 VAL A N 1
ATOM 998 C CA . VAL A 1 138 ? 5.763 9.804 -8.223 1.00 95.38 138 VAL A CA 1
ATOM 999 C C . VAL A 1 138 ? 7.132 9.758 -7.550 1.00 95.38 138 VAL A C 1
ATOM 1001 O O . VAL A 1 138 ? 7.639 10.793 -7.106 1.00 95.38 138 VAL A O 1
ATOM 1004 N N . TYR A 1 139 ? 7.700 8.562 -7.422 1.00 90.75 139 TYR A N 1
ATOM 1005 C CA . TYR A 1 139 ? 8.965 8.306 -6.735 1.00 90.75 139 TYR A CA 1
ATOM 1006 C C . TYR A 1 139 ? 9.917 7.500 -7.620 1.00 90.75 139 TYR A C 1
ATOM 1008 O O . TYR A 1 139 ? 9.487 6.849 -8.572 1.00 90.75 139 TYR A O 1
ATOM 1016 N N . ASP A 1 140 ? 11.200 7.531 -7.250 1.00 85.31 140 ASP A N 1
ATOM 1017 C CA . ASP A 1 140 ? 12.269 6.706 -7.823 1.00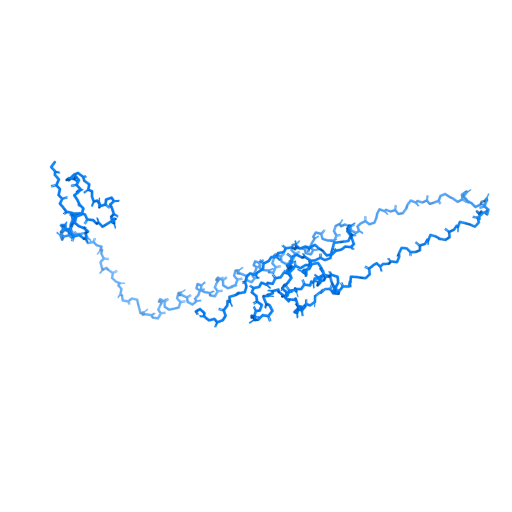 85.31 140 ASP A CA 1
ATOM 1018 C C . ASP A 1 140 ? 12.314 6.742 -9.357 1.00 85.31 140 ASP A C 1
ATOM 1020 O O . ASP A 1 140 ? 12.147 5.717 -10.010 1.00 85.31 140 ASP A O 1
ATOM 1024 N N . ASP A 1 141 ? 12.530 7.936 -9.922 1.00 87.94 141 ASP A N 1
ATOM 1025 C CA . ASP A 1 141 ? 12.636 8.159 -11.373 1.00 87.94 141 ASP A CA 1
ATOM 1026 C C . ASP A 1 141 ? 11.448 7.561 -12.150 1.00 87.94 141 ASP A C 1
ATOM 1028 O O . ASP A 1 141 ? 11.613 6.789 -13.092 1.00 87.94 141 ASP A O 1
ATOM 1032 N N . ASP A 1 142 ? 10.235 7.892 -11.702 1.00 92.38 142 ASP A N 1
ATOM 1033 C CA . ASP A 1 142 ? 8.959 7.462 -12.282 1.00 92.38 142 ASP A CA 1
ATOM 1034 C C . ASP A 1 142 ? 8.616 5.974 -12.098 1.00 92.38 142 ASP A C 1
ATOM 1036 O O . ASP A 1 142 ? 7.579 5.512 -12.563 1.00 92.38 142 ASP A O 1
ATOM 1040 N N . ARG A 1 143 ? 9.404 5.200 -11.347 1.00 94.44 143 ARG A N 1
ATOM 1041 C CA . ARG A 1 143 ? 9.175 3.753 -11.192 1.00 94.44 143 ARG A CA 1
ATOM 1042 C C . ARG A 1 143 ? 8.133 3.388 -10.147 1.00 94.44 143 ARG A C 1
ATOM 1044 O O . ARG A 1 143 ? 7.648 2.266 -10.172 1.00 94.44 143 ARG A O 1
ATOM 1051 N N . SER A 1 144 ? 7.779 4.292 -9.240 1.00 95.31 144 SER A N 1
ATOM 1052 C CA . SER A 1 144 ? 6.721 4.063 -8.249 1.00 95.31 144 SER A CA 1
ATOM 1053 C C . SER A 1 144 ? 5.699 5.189 -8.293 1.00 95.31 144 SER A C 1
ATOM 1055 O O . SER A 1 144 ? 6.057 6.358 -8.155 1.00 95.31 144 SER A O 1
ATOM 1057 N N . VAL A 1 145 ? 4.422 4.849 -8.464 1.00 97.38 145 VAL A N 1
ATOM 1058 C CA . VAL A 1 145 ? 3.336 5.823 -8.645 1.00 97.38 145 VAL A CA 1
ATOM 1059 C C . VAL A 1 145 ? 2.193 5.515 -7.688 1.00 97.38 145 VAL A C 1
ATOM 1061 O O . VAL A 1 145 ? 1.737 4.375 -7.592 1.00 97.38 145 VAL A O 1
ATOM 1064 N N . VAL A 1 146 ? 1.698 6.545 -7.001 1.00 97.56 146 VAL A N 1
ATOM 1065 C CA . VAL A 1 146 ? 0.480 6.454 -6.189 1.00 97.56 146 VAL A CA 1
ATOM 1066 C C . VAL A 1 146 ? -0.657 7.144 -6.926 1.00 97.56 146 VAL A C 1
ATOM 1068 O O . VAL A 1 146 ? -0.603 8.346 -7.202 1.00 97.56 146 VAL A O 1
ATOM 1071 N N . VAL A 1 147 ? -1.701 6.377 -7.233 1.00 98.06 147 VAL A N 1
ATOM 1072 C CA . VAL A 1 147 ? -2.905 6.870 -7.902 1.00 98.06 147 VAL A CA 1
ATOM 1073 C C . VAL A 1 147 ? -4.067 6.844 -6.922 1.00 98.06 147 VAL A C 1
ATOM 1075 O O . VAL A 1 147 ? -4.453 5.790 -6.420 1.00 98.06 147 VAL A O 1
ATOM 1078 N N . LEU A 1 148 ? -4.641 8.011 -6.661 1.00 97.44 148 LEU A N 1
ATOM 1079 C CA . LEU A 1 148 ? -5.860 8.154 -5.882 1.00 97.44 148 LEU A CA 1
ATOM 1080 C C . LEU A 1 148 ? -7.071 7.842 -6.747 1.00 97.44 148 LEU A C 1
ATOM 1082 O O . LEU A 1 148 ? -7.158 8.315 -7.880 1.00 97.44 148 LEU A O 1
ATOM 1086 N N . VAL A 1 149 ? -8.014 7.077 -6.203 1.00 97.69 149 VAL A N 1
ATOM 1087 C CA . VAL A 1 149 ? -9.213 6.622 -6.910 1.00 97.69 149 VAL A CA 1
ATOM 1088 C C . VAL A 1 149 ? -10.437 6.871 -6.025 1.00 97.69 149 VAL A C 1
ATOM 1090 O O . VAL A 1 149 ? -10.418 6.620 -4.817 1.00 97.69 149 VAL A O 1
ATOM 1093 N N . GLY A 1 150 ? -11.497 7.442 -6.600 1.00 96.56 150 GLY A N 1
ATOM 1094 C CA . GLY A 1 150 ? -12.722 7.747 -5.858 1.00 96.56 150 GLY A CA 1
ATOM 1095 C C . GLY A 1 150 ? -13.937 8.040 -6.743 1.00 96.56 150 GLY A C 1
ATOM 1096 O O . GLY A 1 150 ? -13.792 8.267 -7.945 1.00 96.56 150 GLY A O 1
ATOM 1097 N N . PRO A 1 151 ? -15.155 8.053 -6.177 1.00 96.56 151 PRO A N 1
ATOM 1098 C CA . PRO A 1 151 ? -16.356 8.467 -6.899 1.00 96.56 151 PRO A CA 1
ATOM 1099 C C . PRO A 1 151 ? -16.241 9.922 -7.395 1.00 96.56 151 PRO A C 1
ATOM 1101 O O . PRO A 1 151 ? -15.671 10.750 -6.690 1.00 96.56 151 PRO A O 1
ATOM 1104 N N . PRO A 1 152 ? -16.837 10.288 -8.546 1.00 95.31 152 PRO A N 1
ATOM 1105 C CA . PRO A 1 152 ? -16.710 11.634 -9.127 1.00 95.31 152 PRO A CA 1
ATOM 1106 C C . PRO A 1 152 ? -17.253 12.767 -8.239 1.00 95.31 152 PRO A C 1
ATOM 1108 O O . PRO A 1 152 ? -16.811 13.904 -8.360 1.00 95.31 152 PRO A O 1
ATOM 1111 N N . GLU A 1 153 ? -18.199 12.454 -7.352 1.00 93.00 153 GLU A N 1
ATOM 1112 C CA . GLU A 1 153 ? -18.867 13.404 -6.448 1.00 93.00 153 GLU A CA 1
ATOM 1113 C C . GLU A 1 153 ? -18.301 13.360 -5.014 1.00 93.00 153 GLU A C 1
ATOM 1115 O O . GLU A 1 153 ? -18.865 13.961 -4.100 1.00 93.00 153 GLU A O 1
ATOM 1120 N N . SER A 1 154 ? -17.233 12.591 -4.786 1.00 89.06 154 SER A N 1
ATOM 1121 C CA . SER A 1 154 ? -16.665 12.330 -3.464 1.00 89.06 154 SER A CA 1
ATOM 1122 C C . SER A 1 154 ? -15.170 12.611 -3.452 1.00 89.06 154 SER A C 1
ATOM 1124 O O . SER A 1 154 ? -14.502 12.721 -4.476 1.00 89.06 154 SER A O 1
ATOM 1126 N N . GLU A 1 155 ? -14.636 12.701 -2.247 1.00 91.62 155 GLU A N 1
ATOM 1127 C CA . GLU A 1 155 ? -13.206 12.619 -2.012 1.00 91.62 155 GLU A CA 1
ATOM 1128 C C . GLU A 1 155 ? -12.689 11.222 -2.382 1.00 91.62 155 GLU A C 1
ATOM 1130 O O . GLU A 1 155 ? -13.450 10.246 -2.388 1.00 91.62 155 GLU A O 1
ATOM 1135 N N . PHE A 1 156 ? -11.394 11.139 -2.689 1.00 94.62 156 PHE A N 1
ATOM 1136 C CA . PHE A 1 156 ? -10.726 9.877 -2.984 1.00 94.62 156 PHE A CA 1
ATOM 1137 C C . PHE A 1 156 ? -10.805 8.942 -1.777 1.00 94.62 156 PHE A C 1
ATOM 1139 O O . PHE A 1 156 ? -10.485 9.336 -0.655 1.00 94.62 156 PHE A O 1
ATOM 1146 N N . THR A 1 157 ? -11.243 7.708 -2.010 1.00 95.44 157 THR A N 1
ATOM 1147 C CA . THR A 1 157 ? -11.448 6.714 -0.947 1.00 95.44 157 THR A CA 1
ATOM 1148 C C . THR A 1 157 ? -10.316 5.711 -0.875 1.00 95.44 157 THR A C 1
ATOM 1150 O O . THR A 1 157 ? -10.122 5.090 0.165 1.00 95.44 157 THR A O 1
ATOM 1153 N N . ASP A 1 158 ? -9.558 5.557 -1.957 1.00 96.88 158 ASP A N 1
ATOM 1154 C CA . ASP A 1 158 ? -8.519 4.548 -2.071 1.00 96.88 158 ASP A CA 1
ATOM 1155 C C . ASP A 1 158 ? -7.283 5.124 -2.766 1.00 96.88 158 ASP A C 1
ATOM 1157 O O . ASP A 1 158 ? -7.377 5.977 -3.650 1.00 96.88 158 ASP A O 1
ATOM 1161 N N . ALA A 1 159 ? -6.116 4.638 -2.359 1.00 97.62 159 ALA A N 1
ATOM 1162 C CA . ALA A 1 159 ? -4.830 4.913 -2.980 1.00 97.62 159 ALA A CA 1
ATOM 1163 C C . ALA A 1 159 ? -4.242 3.602 -3.511 1.00 97.62 159 ALA A C 1
ATOM 1165 O O . ALA A 1 159 ? -4.018 2.656 -2.748 1.00 97.62 159 ALA A O 1
ATOM 1166 N N . PHE A 1 160 ? -4.014 3.532 -4.818 1.00 97.94 160 PHE A N 1
ATOM 1167 C CA . PHE A 1 160 ? -3.394 2.399 -5.498 1.00 97.94 160 PHE A CA 1
ATOM 1168 C C . PHE A 1 160 ? -1.903 2.666 -5.662 1.00 97.94 160 PHE A C 1
ATOM 1170 O O . PHE A 1 160 ? -1.508 3.711 -6.173 1.00 97.94 160 PHE A O 1
ATOM 1177 N N . HIS A 1 161 ? -1.087 1.717 -5.217 1.00 97.62 161 HIS A N 1
ATOM 1178 C CA . HIS A 1 161 ? 0.369 1.791 -5.272 1.00 97.62 161 HIS A CA 1
ATOM 1179 C C . HIS A 1 161 ? 0.842 0.917 -6.420 1.00 97.62 161 HIS A C 1
ATOM 1181 O O . HIS A 1 161 ? 0.619 -0.296 -6.402 1.00 97.62 161 HIS A O 1
ATOM 1187 N N . TYR A 1 162 ? 1.477 1.537 -7.404 1.00 97.56 162 TYR A N 1
ATOM 1188 C CA . TYR A 1 162 ? 2.014 0.877 -8.581 1.00 97.56 162 TYR A CA 1
ATOM 1189 C C . TYR A 1 162 ? 3.537 0.946 -8.591 1.00 97.56 162 TYR A C 1
ATOM 1191 O O . TYR A 1 162 ? 4.109 1.976 -8.239 1.00 97.56 162 TYR A O 1
ATOM 1199 N N . GLU A 1 163 ? 4.175 -0.128 -9.045 1.00 97.31 163 GLU A N 1
ATOM 1200 C CA . GLU A 1 163 ? 5.621 -0.206 -9.266 1.00 97.31 163 GLU A CA 1
ATOM 1201 C C . GLU A 1 163 ? 5.893 -0.696 -10.692 1.00 97.31 163 GLU A C 1
ATOM 1203 O O . GLU A 1 163 ? 5.191 -1.572 -11.198 1.00 97.31 163 GLU A O 1
ATOM 1208 N N . TRP A 1 164 ? 6.874 -0.097 -11.363 1.00 97.19 164 TRP A N 1
ATOM 1209 C CA . TRP A 1 164 ? 7.276 -0.466 -12.714 1.00 97.19 164 TRP A CA 1
ATOM 1210 C C . TRP A 1 164 ? 7.970 -1.826 -12.715 1.00 97.19 164 TRP A C 1
ATOM 1212 O O . TRP A 1 164 ? 9.028 -1.997 -12.104 1.00 97.19 164 TRP A O 1
ATOM 1222 N N . ASP A 1 165 ? 7.404 -2.769 -13.458 1.00 95.62 165 ASP A N 1
ATOM 1223 C CA . ASP A 1 165 ? 7.956 -4.099 -13.659 1.00 95.62 165 ASP A CA 1
ATOM 1224 C C . ASP A 1 165 ? 8.718 -4.144 -14.996 1.00 95.62 165 ASP A C 1
ATOM 1226 O O . ASP A 1 165 ? 8.133 -4.064 -16.078 1.00 95.62 165 ASP A O 1
ATOM 1230 N N . GLU A 1 166 ? 10.049 -4.262 -14.920 1.00 93.56 166 GLU A N 1
ATOM 1231 C CA . GLU A 1 166 ? 10.931 -4.344 -16.095 1.00 93.56 166 GLU A CA 1
ATOM 1232 C C . GLU A 1 166 ? 10.694 -5.598 -16.941 1.00 93.56 166 GLU A C 1
ATOM 1234 O O . GLU A 1 166 ? 10.971 -5.586 -18.141 1.00 93.56 166 GLU A O 1
ATOM 1239 N N . GLU A 1 167 ? 10.201 -6.686 -16.340 1.00 92.56 167 GLU A N 1
ATOM 1240 C CA . GLU A 1 167 ? 9.985 -7.946 -17.048 1.00 92.56 167 GLU A CA 1
ATOM 1241 C C . GLU A 1 167 ? 8.833 -7.805 -18.046 1.00 92.56 167 GLU A C 1
ATOM 1243 O O . GLU A 1 167 ? 8.923 -8.279 -19.182 1.00 92.56 167 GLU A O 1
ATOM 1248 N N . VAL A 1 168 ? 7.771 -7.100 -17.646 1.00 94.38 168 VAL A N 1
ATOM 1249 C CA . VAL A 1 168 ? 6.586 -6.869 -18.487 1.00 94.38 168 VAL A CA 1
ATOM 1250 C C . VAL A 1 168 ? 6.546 -5.484 -19.134 1.00 94.38 168 VAL A C 1
ATOM 1252 O O . VAL A 1 168 ? 5.706 -5.261 -20.003 1.00 94.38 168 VAL A O 1
ATOM 1255 N N . ASN A 1 169 ? 7.472 -4.588 -18.776 1.00 94.75 169 ASN A N 1
ATOM 1256 C CA . ASN A 1 169 ? 7.496 -3.181 -19.188 1.00 94.75 169 ASN A CA 1
ATOM 1257 C C . ASN A 1 169 ? 6.144 -2.480 -18.962 1.00 94.75 169 ASN A C 1
ATOM 1259 O O . ASN A 1 169 ? 5.625 -1.813 -19.860 1.00 94.75 169 ASN A O 1
ATOM 1263 N N . ASP A 1 170 ? 5.555 -2.671 -17.781 1.00 96.88 170 ASP A N 1
ATOM 1264 C CA . ASP A 1 170 ? 4.314 -2.001 -17.377 1.00 96.88 170 ASP A CA 1
ATOM 1265 C C . ASP A 1 170 ? 4.263 -1.831 -15.847 1.00 96.88 170 ASP A C 1
ATOM 1267 O O . ASP A 1 170 ? 5.082 -2.387 -15.112 1.00 96.88 170 ASP A O 1
ATOM 1271 N N . TYR A 1 171 ? 3.295 -1.064 -15.350 1.00 96.88 171 TYR A N 1
ATOM 1272 C CA . TYR A 1 171 ? 3.080 -0.909 -13.912 1.00 96.88 171 TYR A CA 1
ATOM 1273 C C . TYR A 1 171 ? 2.290 -2.080 -13.320 1.00 96.88 171 TYR A C 1
ATOM 1275 O O . TYR A 1 171 ? 1.179 -2.393 -13.751 1.00 96.88 171 TYR A O 1
ATOM 1283 N N . ALA A 1 172 ? 2.823 -2.672 -12.255 1.00 97.38 172 ALA A N 1
ATOM 1284 C CA . ALA A 1 172 ? 2.159 -3.688 -11.453 1.00 97.38 172 ALA A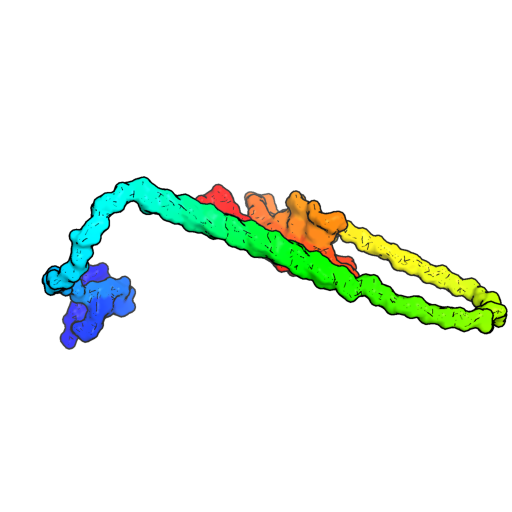 CA 1
ATOM 1285 C C . ALA A 1 172 ? 1.568 -3.071 -10.177 1.00 97.38 172 ALA A C 1
ATOM 1287 O O . ALA A 1 172 ? 2.224 -2.299 -9.478 1.00 97.38 172 ALA A O 1
ATOM 1288 N N . LEU A 1 173 ? 0.321 -3.422 -9.847 1.00 97.38 173 LEU A N 1
ATOM 1289 C CA . LEU A 1 173 ? -0.301 -3.019 -8.585 1.00 97.38 173 LEU A CA 1
ATOM 1290 C C . LEU A 1 173 ? 0.342 -3.799 -7.429 1.00 97.38 173 LEU A C 1
ATOM 1292 O O . LEU A 1 173 ? 0.126 -5.004 -7.296 1.00 97.38 173 LEU A O 1
ATOM 1296 N N . ILE A 1 174 ? 1.087 -3.107 -6.570 1.00 97.62 174 ILE A N 1
ATOM 1297 C CA . ILE A 1 174 ? 1.758 -3.704 -5.405 1.00 97.62 174 ILE A CA 1
ATOM 1298 C C . ILE A 1 174 ? 0.930 -3.591 -4.121 1.00 97.62 174 ILE A C 1
ATOM 1300 O O . ILE A 1 174 ? 1.147 -4.346 -3.172 1.00 97.62 174 ILE A O 1
ATOM 1304 N N . GLY A 1 175 ? -0.047 -2.679 -4.072 1.00 96.62 175 GLY A N 1
ATOM 1305 C CA . GLY A 1 175 ? -0.898 -2.526 -2.897 1.00 96.62 175 GLY A CA 1
ATOM 1306 C C . GLY A 1 175 ? -2.031 -1.518 -3.045 1.00 96.62 175 GLY A C 1
ATOM 1307 O O . GLY A 1 175 ? -2.054 -0.685 -3.948 1.00 96.62 175 GLY A O 1
ATOM 1308 N N . THR A 1 176 ? -2.966 -1.582 -2.099 1.00 97.81 176 THR A N 1
ATOM 1309 C CA . THR A 1 176 ? -4.095 -0.656 -1.986 1.00 97.81 176 THR A CA 1
ATOM 1310 C C . THR A 1 176 ? -4.215 -0.187 -0.544 1.00 97.81 176 THR A C 1
ATOM 1312 O O . THR A 1 176 ? -4.267 -1.005 0.376 1.00 97.81 176 THR A O 1
ATOM 1315 N N . THR A 1 177 ? -4.297 1.126 -0.349 1.00 97.50 177 THR A N 1
ATOM 1316 C CA . THR A 1 177 ? -4.548 1.738 0.956 1.00 97.50 177 THR A CA 1
ATOM 1317 C C . THR A 1 177 ? -5.911 2.406 0.934 1.00 97.50 177 THR A C 1
ATOM 1319 O O . THR A 1 177 ? -6.129 3.326 0.151 1.00 97.50 177 THR A O 1
ATOM 1322 N N . SER A 1 178 ? -6.811 1.977 1.816 1.00 96.31 178 SER A N 1
ATOM 1323 C CA . SER A 1 178 ? -8.081 2.674 2.018 1.00 96.31 178 SER A CA 1
ATOM 1324 C C . SER A 1 178 ? -7.834 3.959 2.805 1.00 96.31 178 SER A C 1
ATOM 1326 O O . SER A 1 178 ? -7.214 3.943 3.874 1.00 96.31 178 SER A O 1
ATOM 1328 N N . LEU A 1 179 ? -8.291 5.077 2.257 1.00 94.50 179 LEU A N 1
ATOM 1329 C CA . LEU A 1 179 ? -8.221 6.386 2.879 1.00 94.50 179 LEU A CA 1
ATOM 1330 C C . LEU A 1 179 ? -9.414 6.538 3.822 1.00 94.50 179 LEU A C 1
ATOM 1332 O O . LEU A 1 179 ? -10.568 6.318 3.452 1.00 94.50 179 LEU A O 1
ATOM 1336 N N . ALA A 1 180 ? -9.139 6.902 5.074 1.00 86.00 180 ALA A N 1
ATOM 1337 C CA . ALA A 1 180 ? -10.199 7.185 6.028 1.00 86.00 180 ALA A CA 1
ATOM 1338 C C . ALA A 1 180 ? -11.003 8.391 5.527 1.00 86.00 180 ALA A C 1
ATOM 1340 O O . ALA A 1 180 ? -10.443 9.471 5.342 1.00 86.00 180 ALA A O 1
ATOM 1341 N N . SER A 1 181 ? -12.311 8.208 5.326 1.00 78.94 181 SER A N 1
ATOM 1342 C CA . SER A 1 181 ? -13.197 9.322 4.999 1.00 78.94 181 SER A CA 1
ATOM 1343 C C . SER A 1 181 ? -13.116 10.349 6.139 1.00 78.94 181 SER A C 1
ATOM 1345 O O . SER A 1 181 ? -13.305 9.962 7.298 1.00 78.94 181 SER A O 1
ATOM 1347 N N . PRO A 1 182 ? -12.833 11.635 5.874 1.00 62.44 182 PRO A N 1
ATOM 1348 C CA . PRO A 1 182 ? -12.562 12.632 6.915 1.00 62.44 182 PRO A CA 1
ATOM 1349 C C . PRO A 1 182 ? -13.785 13.041 7.763 1.00 62.44 182 PRO A C 1
ATOM 1351 O O . PRO A 1 182 ? -13.759 14.074 8.427 1.00 62.44 182 PRO A O 1
ATOM 1354 N N . GLY A 1 183 ? -14.848 12.231 7.790 1.00 70.56 183 GLY A N 1
ATOM 1355 C CA . GLY A 1 183 ? -16.073 12.453 8.565 1.00 70.56 183 GLY A CA 1
ATOM 1356 C C . GLY A 1 183 ? -16.358 11.434 9.679 1.00 70.56 183 GLY A C 1
ATOM 1357 O O . GLY A 1 183 ? -17.514 11.342 10.090 1.00 70.56 183 GLY A O 1
ATOM 1358 N N . GLY A 1 184 ? -15.365 10.649 10.119 1.00 51.44 184 GLY A N 1
ATOM 1359 C CA . GLY A 1 184 ? -15.503 9.609 11.159 1.00 51.44 184 GLY A CA 1
ATOM 1360 C C . GLY A 1 184 ? -15.234 10.075 12.586 1.00 51.44 184 GLY A C 1
ATOM 1361 O O . GLY A 1 184 ? -14.206 10.755 12.797 1.00 51.44 184 GLY A O 1
#

Foldseek 3Di:
DWDAAPPPRDTDDPPDQADPVPGHGRDPDDPDDDPPDDPPPDPPPPPVVVVVVVVVVVVVVVVVVVVVVVVVVVVVVVVVVVVPPDPPDPDDDPPPPDDDDDPDPPPPPPPPLQADLVQVQVVVCVVPPQWDKDWPDADDRRQWTWIFTGHPVADGQKIWIWGQDPVVRGTDGPDMDGDPRPPD

Radius of gyration: 34.57 Å; chains: 1; bounding box: 79×40×98 Å

Secondary structure (DSSP, 8-state):
-EEE-TTT--EEETT-SB-TTT--BS------------------S-HHHHHHHHHHHHHHHHHHHHHHHHHHHHHHHHHHTTS--PPPPP---GGG-S------------------HHHHHHHHHHHSTTSEEEEEEEETTTTEEEEEEE-TTS---EEEEEEEETTTTEEEEEEEEEPPPTT-

Sequence (184 aa):
MTVQCPHCGTPVDSGYRFCYACGNPLHAQAQGGGPQGRPQGRQGASSVAVAVGIIIAILFSLLAIILAGIVGLGFVRYKQSAAFAQPPAPAIPSDFLADEPEPEVAPEIAREVVPDPARAEEIAQAAAPGWVTRIESVYDDDRSVVVLVGPPESEFTDAFHYEWDEEVNDYALIGTTSLASPGG